Protein AF-0000000078800831 (afdb_homodimer)

Foldseek 3Di:
DDKDFLVCQVVCCVVDVCSVVVNVCVVPDPLVPDDAAKDDSDPPQKIKGWDWFAADAQQRFWWKAFDFWKKKKAFAFFKKKKAKDFQVVADDFDADPVVRMTTGHDGHPDIDIAGHRMIDIDDRRITMGIFHDRGTTTMMIIIHTD/DDKDFLVCQVVCCVVDVCSVQVNVCVVPDPLVPDDAAKDDSDPPQKIKGWDWFAADAQQRFWWKAFDFWKKKKAFAFFKKKKAKDFQVVFDDFDADPVVRMTTGHDGHPDIDIHGHRMIDIDDRRITMGIFHDRGTTTMMIIIHTD

Organism: NCBI:txid997891

Radius of gyration: 18.93 Å; Cα contacts (8 Å, |Δi|>4): 734; chains: 2; bounding box: 42×52×45 Å

pLDDT: mean 98.27, std 0.73, range [94.44, 98.94]

InterPro domains:
  IPR004375 NanQ anomerase/TabA/YiaL family [PF04074] (1-144)
  IPR004375 NanQ anomerase/TabA/YiaL family [PTHR34986] (1-145)
  IPR004375 NanQ anomerase/TabA/YiaL family [TIGR00022] (1-146)
  IPR037012 NanQ anomerase/TabA/YiaL superfamily [G3DSA:2.60.120.370] (1-146)

Secondary structure (DSSP, 8-state):
-EEEEGGGGGGGGGGSTTHHHHHHHHHHS-GGGPPSEEEEEETTTEEEEEEEPPPB-TTTS-EEE-SSEEEEEEESSS-EEEEEEEGGGS-----BTTTTBEEE-S--SEEEEE-TTEEEEE-TTEEEEEEEBSS--EEEEEEEE-/-EEEEGGGGGGGGGGSTTHHHHHHHHHHS-GGGPPSEEEEEETTTEEEEEEEPPPB-TTTS-EEE-SSEEEEEEESSS-EEEEEEEGGGS-----BTTTTBEEE-S--SEEEEE-TTEEEEE-TTEEEEEEEBSS--EEEEEEEE-

Structure (mmCIF, N/CA/C/O backbone):
data_AF-0000000078800831-model_v1
#
loop_
_entity.id
_entity.type
_entity.pdbx_description
1 polymer 'YhcH/YjgK/YiaL family protein'
#
loop_
_atom_site.group_PDB
_atom_site.id
_atom_site.type_symbol
_atom_site.label_atom_id
_atom_site.label_alt_id
_atom_site.label_comp_id
_atom_site.label_asym_id
_atom_site.label_entity_id
_atom_site.label_seq_id
_atom_site.pdbx_PDB_ins_code
_atom_site.Cartn_x
_atom_site.Cartn_y
_atom_site.Cartn_z
_atom_site.occupancy
_atom_site.B_iso_or_equiv
_atom_site.auth_seq_id
_atom_site.auth_comp_id
_atom_site.auth_asym_id
_atom_site.auth_atom_id
_atom_site.pdbx_PDB_model_num
ATOM 1 N N . MET A 1 1 ? -3.916 -2.539 0.491 1 98.62 1 MET A N 1
ATOM 2 C CA . MET A 1 1 ? -2.713 -3.018 -0.185 1 98.62 1 MET A CA 1
ATOM 3 C C . MET A 1 1 ? -1.457 -2.521 0.523 1 98.62 1 MET A C 1
ATOM 5 O O . MET A 1 1 ? -1.436 -1.407 1.05 1 98.62 1 MET A O 1
ATOM 9 N N . VAL A 1 2 ? -0.435 -3.357 0.556 1 98.88 2 VAL A N 1
ATOM 10 C CA . VAL A 1 2 ? 0.894 -2.998 1.039 1 98.88 2 VAL A CA 1
ATOM 11 C C . VAL A 1 2 ? 1.908 -3.127 -0.095 1 98.88 2 VAL A C 1
ATOM 13 O O . VAL A 1 2 ? 1.896 -4.109 -0.838 1 98.88 2 VAL A O 1
ATOM 16 N N . VAL A 1 3 ? 2.752 -2.158 -0.296 1 98.81 3 VAL A N 1
ATOM 17 C CA . VAL A 1 3 ? 3.881 -2.221 -1.219 1 98.81 3 VAL A CA 1
ATOM 18 C C . VAL A 1 3 ? 5.16 -1.803 -0.499 1 98.81 3 VAL A C 1
ATOM 20 O O . VAL A 1 3 ? 5.195 -0.766 0.169 1 98.81 3 VAL A O 1
ATOM 23 N N . ASP A 1 4 ? 6.156 -2.59 -0.647 1 98.81 4 ASP A N 1
ATOM 24 C CA . ASP A 1 4 ? 7.418 -2.314 0.035 1 98.81 4 ASP A CA 1
ATOM 25 C C . ASP A 1 4 ? 8.555 -3.148 -0.552 1 98.81 4 ASP A C 1
ATOM 27 O O . ASP A 1 4 ? 8.359 -3.879 -1.524 1 98.81 4 ASP A O 1
ATOM 31 N N . ARG A 1 5 ? 9.727 -2.943 -0.042 1 98.06 5 ARG A N 1
ATOM 32 C CA . ARG A 1 5 ? 10.867 -3.775 -0.407 1 98.06 5 ARG A CA 1
ATOM 33 C C . ARG A 1 5 ? 10.922 -5.035 0.451 1 98.06 5 ARG A C 1
ATOM 35 O O . ARG A 1 5 ? 10.531 -5.012 1.62 1 98.06 5 ARG A O 1
ATOM 42 N N . LEU A 1 6 ? 11.469 -6.059 -0.119 1 97.75 6 LEU A N 1
ATOM 43 C CA . LEU A 1 6 ? 11.516 -7.367 0.523 1 97.75 6 LEU A CA 1
ATOM 44 C C . LEU A 1 6 ? 12.266 -7.301 1.846 1 97.75 6 LEU A C 1
ATOM 46 O O . LEU A 1 6 ? 11.945 -8.023 2.789 1 97.75 6 LEU A O 1
ATOM 50 N N . GLU A 1 7 ? 13.258 -6.449 1.948 1 97.06 7 GLU A N 1
ATOM 51 C CA . GLU A 1 7 ? 14.047 -6.328 3.172 1 97.06 7 GLU A CA 1
ATOM 52 C C . GLU A 1 7 ? 13.172 -5.906 4.348 1 97.06 7 GLU A C 1
ATOM 54 O O . GLU A 1 7 ? 13.547 -6.098 5.508 1 97.06 7 GLU A O 1
ATOM 59 N N . ASN A 1 8 ? 11.992 -5.332 4.086 1 97.69 8 ASN A N 1
ATOM 60 C CA . ASN A 1 8 ? 11.086 -4.855 5.133 1 97.69 8 ASN A CA 1
ATOM 61 C C . ASN A 1 8 ? 9.938 -5.828 5.371 1 97.69 8 ASN A C 1
ATOM 63 O O . ASN A 1 8 ? 9.023 -5.535 6.148 1 97.69 8 ASN A O 1
ATOM 67 N N . LEU A 1 9 ? 9.953 -6.938 4.754 1 98.06 9 LEU A N 1
ATOM 68 C CA . LEU A 1 9 ? 8.828 -7.863 4.723 1 98.06 9 LEU A CA 1
ATOM 69 C C . LEU A 1 9 ? 8.406 -8.258 6.133 1 98.06 9 LEU A C 1
ATOM 71 O O . LEU A 1 9 ? 7.215 -8.305 6.441 1 98.06 9 LEU A O 1
ATOM 75 N N . GLU A 1 10 ? 9.336 -8.438 7.027 1 97.44 10 GLU A N 1
ATOM 76 C CA . GLU A 1 10 ? 9.062 -8.93 8.375 1 97.44 10 GLU A CA 1
ATOM 77 C C . GLU A 1 10 ? 8.328 -7.891 9.211 1 97.44 10 GLU A C 1
ATOM 79 O O . GLU A 1 10 ? 7.727 -8.219 10.234 1 97.44 10 GLU A O 1
ATOM 84 N N . LYS A 1 11 ? 8.422 -6.656 8.828 1 97.31 11 LYS A N 1
ATOM 85 C CA . LYS A 1 11 ? 7.727 -5.594 9.547 1 97.31 11 LYS A CA 1
ATOM 86 C C . LYS A 1 11 ? 6.215 -5.797 9.508 1 97.31 11 LYS A C 1
ATOM 88 O O . LYS A 1 11 ? 5.484 -5.238 10.328 1 97.31 11 LYS A O 1
ATOM 93 N N . TYR A 1 12 ? 5.77 -6.645 8.602 1 98.5 12 TYR A N 1
ATOM 94 C CA . TYR A 1 12 ? 4.336 -6.832 8.406 1 98.5 12 TYR A CA 1
ATOM 95 C C . TYR A 1 12 ? 3.883 -8.18 8.953 1 98.5 12 TYR A C 1
ATOM 97 O O . TYR A 1 12 ? 2.744 -8.602 8.727 1 98.5 12 TYR A O 1
ATOM 105 N N . ALA A 1 13 ? 4.734 -8.891 9.68 1 98.31 13 ALA A N 1
ATOM 106 C CA . ALA A 1 13 ? 4.496 -10.266 10.125 1 98.31 13 ALA A CA 1
ATOM 107 C C . ALA A 1 13 ? 3.262 -10.344 11.016 1 98.31 13 ALA A C 1
ATOM 109 O O . ALA A 1 13 ? 2.555 -11.359 11.023 1 98.31 13 ALA A O 1
ATOM 110 N N . SER A 1 14 ? 2.963 -9.281 11.703 1 98.06 14 SER A N 1
ATOM 111 C CA . SER A 1 14 ? 1.898 -9.297 12.703 1 98.06 14 SER A CA 1
ATOM 112 C C . SER A 1 14 ? 0.526 -9.188 12.047 1 98.06 14 SER A C 1
ATOM 114 O O . SER A 1 14 ? -0.5 -9.336 12.711 1 98.06 14 SER A O 1
ATOM 116 N N . LEU A 1 15 ? 0.394 -8.969 10.766 1 98.5 15 LEU A N 1
ATOM 117 C CA . LEU A 1 15 ? -0.877 -8.695 10.102 1 98.5 15 LEU A CA 1
ATOM 118 C C . LEU A 1 15 ? -1.667 -9.977 9.883 1 98.5 15 LEU A C 1
ATOM 120 O O . LEU A 1 15 ? -2.869 -9.938 9.609 1 98.5 15 LEU A O 1
ATOM 124 N N . ASN A 1 16 ? -1.021 -11.016 9.961 1 98.69 16 ASN A N 1
ATOM 125 C CA . ASN A 1 16 ? -1.632 -12.336 9.859 1 98.69 16 ASN A CA 1
ATOM 126 C C . ASN A 1 16 ? -0.812 -13.391 10.594 1 98.69 16 ASN A C 1
ATOM 128 O O . ASN A 1 16 ? 0.417 -13.398 10.516 1 98.69 16 ASN A O 1
ATOM 132 N N . PRO A 1 17 ? -1.436 -14.336 11.281 1 98.31 17 PRO A N 1
ATOM 133 C CA . PRO A 1 17 ? -0.701 -15.312 12.086 1 98.31 17 PRO A CA 1
ATOM 134 C C . PRO A 1 17 ? 0.214 -16.203 11.25 1 98.31 17 PRO A C 1
ATOM 136 O O . PRO A 1 17 ? 1.18 -16.766 11.773 1 98.31 17 PRO A O 1
ATOM 139 N N . LEU A 1 18 ? -0.064 -16.312 9.945 1 98.75 18 LEU A N 1
ATOM 140 C CA . LEU A 1 18 ? 0.706 -17.219 9.109 1 98.75 18 LEU A CA 1
ATOM 141 C C . LEU A 1 18 ? 1.834 -16.484 8.398 1 98.75 18 LEU A C 1
ATOM 143 O O . LEU A 1 18 ? 2.68 -17.109 7.75 1 98.75 18 LEU A O 1
ATOM 147 N N . PHE A 1 19 ? 1.89 -15.125 8.5 1 98.81 19 PHE A N 1
ATOM 148 C CA . PHE A 1 19 ? 2.865 -14.328 7.77 1 98.81 19 PHE A CA 1
ATOM 149 C C . PHE A 1 19 ? 4.285 -14.672 8.203 1 98.81 19 PHE A C 1
ATOM 151 O O . PHE A 1 19 ? 5.203 -14.703 7.383 1 98.81 19 PHE A O 1
ATOM 158 N N . ALA A 1 20 ? 4.438 -14.922 9.508 1 98.12 20 ALA A N 1
ATOM 159 C CA . ALA A 1 20 ? 5.781 -15.211 10 1 98.12 20 ALA A CA 1
ATOM 160 C C . ALA A 1 20 ? 6.383 -16.406 9.281 1 98.12 20 ALA A C 1
ATOM 162 O O . ALA A 1 20 ? 7.535 -16.375 8.852 1 98.12 20 ALA A O 1
ATOM 163 N N . LYS A 1 21 ? 5.633 -17.469 9.164 1 98.44 21 LYS A N 1
ATOM 164 C CA . LYS A 1 21 ? 6.094 -18.672 8.477 1 98.44 21 LYS A CA 1
ATOM 165 C C . LYS A 1 21 ? 6.336 -18.406 6.996 1 98.44 21 LYS A C 1
ATOM 167 O O . LYS A 1 21 ? 7.355 -18.828 6.441 1 98.44 21 LYS A O 1
ATOM 172 N N . ALA A 1 22 ? 5.402 -17.703 6.363 1 98.62 22 ALA A N 1
ATOM 173 C CA . ALA A 1 22 ? 5.566 -17.344 4.961 1 98.62 22 ALA A CA 1
ATOM 174 C C . ALA A 1 22 ? 6.852 -16.547 4.75 1 98.62 22 ALA A C 1
ATOM 176 O O . ALA A 1 22 ? 7.633 -16.844 3.842 1 98.62 22 ALA A O 1
ATOM 177 N N . MET A 1 23 ? 7.07 -15.609 5.578 1 98.25 23 MET A N 1
ATOM 178 C CA . MET A 1 23 ? 8.188 -14.672 5.422 1 98.25 23 MET A CA 1
ATOM 179 C C . MET A 1 23 ? 9.516 -15.359 5.715 1 98.25 23 MET A C 1
ATOM 181 O O . MET A 1 23 ? 10.523 -15.062 5.082 1 98.25 23 MET A O 1
ATOM 185 N N . GLU A 1 24 ? 9.516 -16.25 6.684 1 97.81 24 GLU A N 1
ATOM 186 C CA . GLU A 1 24 ? 10.703 -17.047 6.926 1 97.81 24 GLU A CA 1
ATOM 187 C C . GLU A 1 24 ? 11.094 -17.844 5.688 1 97.81 24 GLU A C 1
ATOM 189 O O . GLU A 1 24 ? 12.266 -17.875 5.305 1 97.81 24 GLU A O 1
ATOM 194 N N . TYR A 1 25 ? 10.133 -18.531 5.074 1 98.62 25 TYR A N 1
ATOM 195 C CA . TYR A 1 25 ? 10.391 -19.266 3.846 1 98.62 25 TYR A CA 1
ATOM 196 C C . TYR A 1 25 ? 10.969 -18.359 2.771 1 98.62 25 TYR A C 1
ATOM 198 O O . TYR A 1 25 ? 11.969 -18.703 2.129 1 98.62 25 TYR A O 1
ATOM 206 N N . LEU A 1 26 ? 10.352 -17.172 2.6 1 98.31 26 LEU A N 1
ATOM 207 C CA . LEU A 1 26 ? 10.742 -16.25 1.537 1 98.31 26 LEU A CA 1
ATOM 208 C C . LEU A 1 26 ? 12.148 -15.719 1.783 1 98.31 26 LEU A C 1
ATOM 210 O O . LEU A 1 26 ? 12.891 -15.453 0.835 1 98.31 26 LEU A O 1
ATOM 214 N N . LYS A 1 27 ? 12.492 -15.586 3.004 1 95.88 27 LYS A N 1
ATOM 215 C CA . LYS A 1 27 ? 13.781 -15.016 3.367 1 95.88 27 LYS A CA 1
ATOM 216 C C . LYS A 1 27 ? 14.891 -16.062 3.275 1 95.88 27 LYS A C 1
ATOM 218 O O . LYS A 1 27 ? 16.047 -15.719 2.992 1 95.88 27 LYS A O 1
ATOM 223 N N . THR A 1 28 ? 14.594 -17.297 3.48 1 96.75 28 THR A N 1
ATOM 224 C CA . THR A 1 28 ? 15.625 -18.312 3.623 1 96.75 28 THR A CA 1
ATOM 225 C C . THR A 1 28 ? 15.727 -19.156 2.359 1 96.75 28 THR A C 1
ATOM 227 O O . THR A 1 28 ? 16.609 -20 2.246 1 96.75 28 THR A O 1
ATOM 230 N N . THR A 1 29 ? 14.883 -19 1.445 1 97.88 29 THR A N 1
ATOM 231 C CA . THR A 1 29 ? 14.859 -19.781 0.214 1 97.88 29 THR A CA 1
ATOM 232 C C . THR A 1 29 ? 15.477 -19 -0.939 1 97.88 29 THR A C 1
ATOM 234 O O . THR A 1 29 ? 15.25 -17.797 -1.07 1 97.88 29 THR A O 1
ATOM 237 N N . ASP A 1 30 ? 16.281 -19.641 -1.777 1 97.94 30 ASP A N 1
ATOM 238 C CA . ASP A 1 30 ? 16.672 -19.062 -3.057 1 97.94 30 ASP A CA 1
ATOM 239 C C . ASP A 1 30 ? 15.516 -19.078 -4.051 1 97.94 30 ASP A C 1
ATOM 241 O O . ASP A 1 30 ? 15.336 -20.062 -4.773 1 97.94 30 ASP A O 1
ATOM 245 N N . LEU A 1 31 ? 14.812 -18.062 -4.148 1 98.12 31 LEU A N 1
ATOM 246 C CA . LEU A 1 31 ? 13.562 -18 -4.906 1 98.12 31 LEU A CA 1
ATOM 247 C C . LEU A 1 31 ? 13.828 -18.188 -6.398 1 98.12 31 LEU A C 1
ATOM 249 O O . LEU A 1 31 ? 13 -18.766 -7.109 1 98.12 31 LEU A O 1
ATOM 253 N N . ASN A 1 32 ? 14.898 -17.703 -6.859 1 97.12 32 ASN A N 1
ATOM 254 C CA . ASN A 1 32 ? 15.211 -17.75 -8.281 1 97.12 32 ASN A CA 1
ATOM 255 C C . ASN A 1 32 ? 15.578 -19.172 -8.727 1 97.12 32 ASN A C 1
ATOM 257 O O . ASN A 1 32 ? 15.562 -19.469 -9.922 1 97.12 32 ASN A O 1
ATOM 261 N N . ALA A 1 33 ? 15.883 -20.016 -7.801 1 97.38 33 ALA A N 1
ATOM 262 C CA . ALA A 1 33 ? 16.328 -21.375 -8.125 1 97.38 33 ALA A CA 1
ATOM 263 C C . ALA A 1 33 ? 15.164 -22.359 -8.07 1 97.38 33 ALA A C 1
ATOM 265 O O . ALA A 1 33 ? 15.328 -23.531 -8.398 1 97.38 33 ALA A O 1
ATOM 266 N N . GLN A 1 34 ? 14.031 -21.906 -7.711 1 97.69 34 GLN A N 1
ATOM 267 C CA . GLN A 1 34 ? 12.891 -22.797 -7.535 1 97.69 34 GLN A CA 1
ATOM 268 C C . GLN A 1 34 ? 12.227 -23.109 -8.875 1 97.69 34 GLN A C 1
ATOM 270 O O . GLN A 1 34 ? 12.164 -22.25 -9.758 1 97.69 34 GLN A O 1
ATOM 275 N N . GLU A 1 35 ? 11.688 -24.297 -8.984 1 97.88 35 GLU A N 1
ATOM 276 C CA . GLU A 1 35 ? 10.898 -24.688 -10.148 1 97.88 35 GLU A CA 1
ATOM 277 C C . GLU A 1 35 ? 9.484 -24.109 -10.07 1 97.88 35 GLU A C 1
ATOM 279 O O . GLU A 1 35 ? 8.984 -23.828 -8.977 1 97.88 35 GLU A O 1
ATOM 284 N N . LEU A 1 36 ? 8.945 -23.969 -11.266 1 98.44 36 LEU A N 1
ATOM 285 C CA . LEU A 1 36 ? 7.543 -23.562 -11.289 1 98.44 36 LEU A CA 1
ATOM 286 C C . LEU A 1 36 ? 6.656 -24.578 -10.586 1 98.44 36 LEU A C 1
ATOM 288 O O . LEU A 1 36 ? 6.945 -25.781 -10.602 1 98.44 36 LEU A O 1
ATOM 292 N N . GLY A 1 37 ? 5.559 -24.047 -9.945 1 98.44 37 GLY A N 1
ATOM 293 C CA . GLY A 1 37 ? 4.629 -24.922 -9.25 1 98.44 37 GLY A CA 1
ATOM 294 C C . GLY A 1 37 ? 4.375 -24.5 -7.812 1 98.44 37 GLY A C 1
ATOM 295 O O . GLY A 1 37 ? 4.758 -23.406 -7.402 1 98.44 37 GLY A O 1
ATOM 296 N N . LYS A 1 38 ? 3.648 -25.375 -7.113 1 98.25 38 LYS A N 1
ATOM 297 C CA . LYS A 1 38 ? 3.18 -25.031 -5.777 1 98.25 38 LYS A CA 1
ATOM 298 C C . LYS A 1 38 ? 3.996 -25.75 -4.703 1 98.25 38 LYS A C 1
ATOM 300 O O . LYS A 1 38 ? 4.387 -26.891 -4.883 1 98.25 38 LYS A O 1
ATOM 305 N N . VAL A 1 39 ? 4.234 -25.047 -3.689 1 98.12 39 VAL A N 1
ATOM 306 C CA . VAL A 1 39 ? 4.805 -25.578 -2.455 1 98.12 39 VAL A CA 1
ATOM 307 C C . VAL A 1 39 ? 3.842 -25.328 -1.295 1 98.12 39 VAL A C 1
ATOM 309 O O . VAL A 1 39 ? 3.52 -24.188 -0.979 1 98.12 39 VAL A O 1
ATOM 312 N N . LYS A 1 40 ? 3.398 -26.406 -0.662 1 98.56 40 LYS A N 1
ATOM 313 C CA . LYS A 1 40 ? 2.551 -26.266 0.519 1 98.56 40 LYS A CA 1
ATOM 314 C C . LYS A 1 40 ? 3.391 -26.109 1.784 1 98.56 40 LYS A C 1
ATOM 316 O O . LYS A 1 40 ? 4.047 -27.062 2.217 1 98.56 40 LYS A O 1
ATOM 321 N N . LEU A 1 41 ? 3.354 -25 2.418 1 98.44 41 LEU A N 1
ATOM 322 C CA . LEU A 1 41 ? 4.117 -24.766 3.637 1 98.44 41 LEU A CA 1
ATOM 323 C C . LEU A 1 41 ? 3.352 -25.25 4.863 1 98.44 41 LEU A C 1
ATOM 325 O O . LEU A 1 41 ? 3.959 -25.672 5.852 1 98.44 41 LEU A O 1
ATOM 329 N N . GLN A 1 42 ? 2.047 -25.062 4.801 1 98.44 42 GLN A N 1
ATOM 330 C CA . GLN A 1 42 ? 1.165 -25.516 5.879 1 98.44 42 GLN A CA 1
ATOM 331 C C . GLN A 1 42 ? -0.197 -25.938 5.336 1 98.44 42 GLN A C 1
ATOM 333 O O . GLN A 1 42 ? -1.154 -25.156 5.375 1 98.44 42 GLN A O 1
ATOM 338 N N . GLY A 1 43 ? -0.274 -27.188 4.93 1 97.81 43 GLY A N 1
ATOM 339 C CA . GLY A 1 43 ? -1.508 -27.641 4.312 1 97.81 43 GLY A CA 1
ATOM 340 C C . GLY A 1 43 ? -1.979 -26.75 3.178 1 97.81 43 GLY A C 1
ATOM 341 O O . GLY A 1 43 ? -1.189 -26.375 2.312 1 97.81 43 GLY A O 1
ATOM 342 N N . ASP A 1 44 ? -3.299 -26.5 3.225 1 98.06 44 ASP A N 1
ATOM 343 C CA . ASP A 1 44 ? -3.877 -25.656 2.186 1 98.06 44 ASP A CA 1
ATOM 344 C C . ASP A 1 44 ? -4.035 -24.219 2.674 1 98.06 44 ASP A C 1
ATOM 346 O O . ASP A 1 44 ? -4.582 -23.375 1.961 1 98.06 44 ASP A O 1
ATOM 350 N N . GLU A 1 45 ? -3.479 -23.969 3.85 1 98.69 45 GLU A N 1
ATOM 351 C CA . GLU A 1 45 ? -3.672 -22.656 4.461 1 98.69 45 GLU A CA 1
ATOM 352 C C . GLU A 1 45 ? -2.572 -21.688 4.039 1 98.69 45 GLU A C 1
ATOM 354 O O . GLU A 1 45 ? -2.74 -20.469 4.137 1 98.69 45 GLU A O 1
ATOM 359 N N . LEU A 1 46 ? -1.423 -22.234 3.75 1 98.88 46 LEU A N 1
ATOM 360 C CA . LEU A 1 46 ? -0.253 -21.438 3.365 1 98.88 46 LEU A CA 1
ATOM 361 C C . LEU A 1 46 ? 0.487 -22.109 2.207 1 98.88 46 LEU A C 1
ATOM 363 O O . LEU A 1 46 ? 1.194 -23.094 2.402 1 98.88 46 LEU A O 1
ATOM 367 N N . VAL A 1 47 ? 0.325 -21.5 1.045 1 98.81 47 VAL A N 1
ATOM 368 C CA . VAL A 1 47 ? 0.84 -22.109 -0.178 1 98.81 47 VAL A CA 1
ATOM 369 C C . VAL A 1 47 ? 1.658 -21.078 -0.959 1 98.81 47 VAL A C 1
ATOM 371 O O . VAL A 1 47 ? 1.251 -19.922 -1.091 1 98.81 47 VAL A O 1
ATOM 374 N N . VAL A 1 48 ? 2.793 -21.469 -1.448 1 98.88 48 VAL A N 1
ATOM 375 C CA . VAL A 1 48 ? 3.646 -20.656 -2.307 1 98.88 48 VAL A CA 1
ATOM 376 C C . VAL A 1 48 ? 3.57 -21.172 -3.744 1 98.88 48 VAL A C 1
ATOM 378 O O . VAL A 1 48 ? 3.775 -22.359 -4 1 98.88 48 VAL A O 1
ATOM 381 N N . ASN A 1 49 ? 3.287 -20.297 -4.621 1 98.81 49 ASN A N 1
ATOM 382 C CA . ASN A 1 49 ? 3.209 -20.641 -6.039 1 98.81 49 ASN A CA 1
ATOM 383 C C . ASN A 1 49 ? 4.277 -19.906 -6.848 1 98.81 49 ASN A C 1
ATOM 385 O O . ASN A 1 49 ? 4.289 -18.672 -6.898 1 98.81 49 ASN A O 1
ATOM 389 N N . PHE A 1 50 ? 5.176 -20.641 -7.391 1 98.81 50 PHE A N 1
ATOM 390 C CA . PHE A 1 50 ? 6.102 -20.094 -8.375 1 98.81 50 PHE A CA 1
ATOM 391 C C . PHE A 1 50 ? 5.496 -20.141 -9.773 1 98.81 50 PHE A C 1
ATOM 393 O O . PHE A 1 50 ? 5.102 -21.219 -10.25 1 98.81 50 PHE A O 1
ATOM 400 N N . SER A 1 51 ? 5.449 -19 -10.398 1 98.56 51 SER A N 1
ATOM 401 C CA . SER A 1 51 ? 4.711 -18.922 -11.656 1 98.56 51 SER A CA 1
ATOM 402 C C . SER A 1 51 ? 5.461 -18.078 -12.688 1 98.56 51 SER A C 1
ATOM 404 O O . SER A 1 51 ? 6.23 -17.188 -12.32 1 98.56 51 SER A O 1
ATOM 406 N N . GLN A 1 52 ? 5.316 -18.422 -13.969 1 98.5 52 GLN A N 1
ATOM 407 C CA . GLN A 1 52 ? 5.719 -17.594 -15.102 1 98.5 52 GLN A CA 1
ATOM 408 C C . GLN A 1 52 ? 4.508 -16.984 -15.797 1 98.5 52 GLN A C 1
ATOM 410 O O . GLN A 1 52 ? 3.705 -17.703 -16.391 1 98.5 52 GLN A O 1
ATOM 415 N N . THR A 1 53 ? 4.414 -15.719 -15.68 1 98.06 53 THR A N 1
ATOM 416 C CA . THR A 1 53 ? 3.277 -15.078 -16.328 1 98.06 53 THR A CA 1
ATOM 417 C C . THR A 1 53 ? 3.576 -14.797 -17.797 1 98.06 53 THR A C 1
ATOM 419 O O . THR A 1 53 ? 4.738 -14.633 -18.172 1 98.06 53 THR A O 1
ATOM 422 N N . LYS A 1 54 ? 2.604 -14.727 -18.625 1 97.88 54 LYS A N 1
ATOM 423 C CA . LYS A 1 54 ? 2.703 -14.266 -20 1 97.88 54 LYS A CA 1
ATOM 424 C C . LYS A 1 54 ? 2.58 -12.742 -20.078 1 97.88 54 LYS A C 1
ATOM 426 O O . LYS A 1 54 ? 2.113 -12.102 -19.125 1 97.88 54 LYS A O 1
ATOM 431 N N . PRO A 1 55 ? 3.111 -12.203 -21.234 1 98.38 55 PRO A N 1
ATOM 432 C CA . PRO A 1 55 ? 2.861 -10.766 -21.422 1 98.38 55 PRO A CA 1
ATOM 433 C C . PRO A 1 55 ? 1.387 -10.406 -21.25 1 98.38 55 PRO A C 1
ATOM 435 O O . PRO A 1 55 ? 0.51 -11.156 -21.688 1 98.38 55 PRO A O 1
ATOM 438 N N . LYS A 1 56 ? 1.124 -9.375 -20.562 1 98.12 56 LYS A N 1
ATOM 439 C CA . LYS A 1 56 ? -0.236 -8.898 -20.312 1 98.12 56 LYS A CA 1
ATOM 440 C C . LYS A 1 56 ? -0.297 -7.375 -20.328 1 98.12 56 LYS A C 1
ATOM 442 O O . LYS A 1 56 ? 0.576 -6.711 -19.75 1 98.12 56 LYS A O 1
ATOM 447 N N . THR A 1 57 ? -1.277 -6.816 -21 1 98.38 57 THR A N 1
ATOM 448 C CA . THR A 1 57 ? -1.561 -5.387 -20.906 1 98.38 57 THR A CA 1
ATOM 449 C C . THR A 1 57 ? -2.494 -5.094 -19.734 1 98.38 57 THR A C 1
ATOM 451 O O . THR A 1 57 ? -3.016 -6.02 -19.109 1 98.38 57 THR A O 1
ATOM 454 N N . LYS A 1 58 ? -2.68 -3.811 -19.469 1 98.25 58 LYS A N 1
ATOM 455 C CA . LYS A 1 58 ? -3.621 -3.412 -18.422 1 98.25 58 LYS A CA 1
ATOM 456 C C . LYS A 1 58 ? -5.035 -3.885 -18.75 1 98.25 58 LYS A C 1
ATOM 458 O O . LYS A 1 58 ? -5.773 -4.309 -17.859 1 98.25 58 LYS A O 1
ATOM 463 N N . GLU A 1 59 ? -5.418 -3.834 -20 1 97.62 59 GLU A N 1
ATOM 464 C CA . GLU A 1 59 ? -6.754 -4.227 -20.453 1 97.62 59 GLU A CA 1
ATOM 465 C C . GLU A 1 59 ? -6.965 -5.73 -20.297 1 97.62 59 GLU A C 1
ATOM 467 O O . GLU A 1 59 ? -8.086 -6.184 -20.031 1 97.62 59 GLU A O 1
ATOM 472 N N . GLU A 1 60 ? -5.926 -6.422 -20.406 1 97.56 60 GLU A N 1
ATOM 473 C CA . GLU A 1 60 ? -6.004 -7.875 -20.328 1 97.56 60 GLU A CA 1
ATOM 474 C C . GLU A 1 60 ? -5.973 -8.352 -18.875 1 97.56 60 GLU A C 1
ATOM 476 O O . GLU A 1 60 ? -6.422 -9.461 -18.562 1 97.56 60 GLU A O 1
ATOM 481 N N . ALA A 1 61 ? -5.359 -7.574 -17.969 1 97.62 61 ALA A N 1
ATOM 482 C CA . ALA A 1 61 ? -5.266 -7.93 -16.547 1 97.62 61 ALA A CA 1
ATOM 483 C C . ALA A 1 61 ? -6.566 -7.617 -15.82 1 97.62 61 ALA A C 1
ATOM 485 O O . ALA A 1 61 ? -6.828 -6.461 -15.469 1 97.62 61 ALA A O 1
ATOM 486 N N . LYS A 1 62 ? -7.312 -8.586 -15.531 1 96.56 62 LYS A N 1
ATOM 487 C CA . LYS A 1 62 ? -8.609 -8.391 -14.883 1 96.56 62 LYS A CA 1
ATOM 488 C C . LYS A 1 62 ? -8.438 -8.18 -13.383 1 96.56 62 LYS A C 1
ATOM 490 O O . LYS A 1 62 ? -7.625 -8.852 -12.742 1 96.56 62 LYS A O 1
ATOM 495 N N . LEU A 1 63 ? -9.25 -7.281 -12.859 1 98.69 63 LEU A N 1
ATOM 496 C CA . LEU A 1 63 ? -9.359 -7.164 -11.406 1 98.69 63 LEU A CA 1
ATOM 497 C C . LEU A 1 63 ? -9.953 -8.43 -10.805 1 98.69 63 LEU A C 1
ATOM 499 O O . LEU A 1 63 ? -10.938 -8.961 -11.32 1 98.69 63 LEU A O 1
ATOM 503 N N . GLU A 1 64 ? -9.336 -8.797 -9.758 1 98.88 64 GLU A N 1
ATOM 504 C CA . GLU A 1 64 ? -9.828 -9.969 -9.039 1 98.88 64 GLU A CA 1
ATOM 505 C C . GLU A 1 64 ? -9.766 -9.75 -7.527 1 98.88 64 GLU A C 1
ATOM 507 O O . GLU A 1 64 ? -8.969 -8.945 -7.043 1 98.88 64 GLU A O 1
ATOM 512 N N . THR A 1 65 ? -10.586 -10.43 -6.809 1 98.81 65 THR A N 1
ATOM 513 C CA . THR A 1 65 ? -10.531 -10.484 -5.352 1 98.81 65 THR A CA 1
ATOM 514 C C . THR A 1 65 ? -10.625 -11.922 -4.859 1 98.81 65 THR A C 1
ATOM 516 O O . THR A 1 65 ? -11.086 -12.805 -5.582 1 98.81 65 THR A O 1
ATOM 519 N N . HIS A 1 66 ? -10.078 -12.117 -3.766 1 98.81 66 HIS A N 1
ATOM 520 C CA . HIS A 1 66 ? -10.211 -13.359 -3.02 1 98.81 66 HIS A CA 1
ATOM 521 C C . HIS A 1 66 ? -10.875 -13.125 -1.668 1 98.81 66 HIS A C 1
ATOM 523 O O . HIS A 1 66 ? -10.664 -12.086 -1.039 1 98.81 66 HIS A O 1
ATOM 529 N N . ASN A 1 67 ? -11.656 -14.102 -1.189 1 98.56 67 ASN A N 1
ATOM 530 C CA . ASN A 1 67 ? -12.328 -13.977 0.099 1 98.56 67 ASN A CA 1
ATOM 531 C C . ASN A 1 67 ? -11.57 -14.711 1.201 1 98.56 67 ASN A C 1
ATOM 533 O O . ASN A 1 67 ? -11.617 -14.312 2.365 1 98.56 67 ASN A O 1
ATOM 537 N N . GLN A 1 68 ? -10.859 -15.727 0.808 1 98.69 68 GLN A N 1
ATOM 538 C CA . GLN A 1 68 ? -10.32 -16.625 1.818 1 98.69 68 GLN A CA 1
ATOM 539 C C . GLN A 1 68 ? -8.805 -16.453 1.962 1 98.69 68 GLN A C 1
ATOM 541 O O . GLN A 1 68 ? -8.227 -16.859 2.971 1 98.69 68 GLN A O 1
ATOM 546 N N . PHE A 1 69 ? -8.234 -15.812 0.969 1 98.88 69 PHE A N 1
ATOM 547 C CA . PHE A 1 69 ? -6.777 -15.797 0.982 1 98.88 69 PHE A CA 1
ATOM 548 C C . PHE A 1 69 ? -6.246 -14.383 0.76 1 98.88 69 PHE A C 1
ATOM 550 O O . PHE A 1 69 ? -6.855 -13.594 0.031 1 98.88 69 PHE A O 1
ATOM 557 N N . ILE A 1 70 ? -5.168 -14.102 1.386 1 98.88 70 ILE A N 1
ATOM 558 C CA . ILE A 1 70 ? -4.289 -12.977 1.087 1 98.88 70 ILE A CA 1
ATOM 559 C C . ILE A 1 70 ? -3.277 -13.375 0.015 1 98.88 70 ILE A C 1
ATOM 561 O O . ILE A 1 70 ? -2.793 -14.508 0.007 1 98.88 70 ILE A O 1
ATOM 565 N N . ASP A 1 71 ? -2.996 -12.484 -0.889 1 98.94 71 ASP A N 1
ATOM 566 C CA . ASP A 1 71 ? -1.938 -12.695 -1.872 1 98.94 71 ASP A CA 1
ATOM 567 C C . ASP A 1 71 ? -0.709 -11.852 -1.548 1 98.94 71 ASP A C 1
ATOM 569 O O . ASP A 1 71 ? -0.8 -10.625 -1.462 1 98.94 71 ASP A O 1
ATOM 573 N N . ILE A 1 72 ? 0.384 -12.461 -1.347 1 98.94 72 ILE A N 1
ATOM 574 C CA . ILE A 1 72 ? 1.666 -11.766 -1.406 1 98.94 72 ILE A CA 1
ATOM 575 C C . ILE A 1 72 ? 2.322 -12.016 -2.762 1 98.94 72 ILE A C 1
ATOM 577 O O . ILE A 1 72 ? 2.574 -13.164 -3.141 1 98.94 72 ILE A O 1
ATOM 581 N N . GLN A 1 73 ? 2.568 -10.984 -3.512 1 98.94 73 GLN A N 1
ATOM 582 C CA . GLN A 1 73 ? 3.094 -11.078 -4.871 1 98.94 73 GLN A CA 1
ATOM 583 C C . GLN A 1 73 ? 4.516 -10.531 -4.949 1 98.94 73 GLN A C 1
ATOM 585 O O . GLN A 1 73 ? 4.777 -9.406 -4.52 1 98.94 73 GLN A O 1
ATOM 590 N N . ILE A 1 74 ? 5.41 -11.297 -5.504 1 98.88 74 ILE A N 1
ATOM 591 C CA . ILE A 1 74 ? 6.824 -10.945 -5.59 1 98.88 74 ILE A CA 1
ATOM 592 C C . ILE A 1 74 ? 7.348 -11.25 -6.992 1 98.88 74 ILE A C 1
ATOM 594 O O . ILE A 1 74 ? 7.625 -12.406 -7.32 1 98.88 74 ILE A O 1
ATOM 598 N N . PRO A 1 75 ? 7.523 -10.242 -7.797 1 98.88 75 PRO A N 1
ATOM 599 C CA . PRO A 1 75 ? 8.18 -10.5 -9.078 1 98.88 75 PRO A CA 1
ATOM 600 C C . PRO A 1 75 ? 9.664 -10.828 -8.922 1 98.88 75 PRO A C 1
ATOM 602 O O . PRO A 1 75 ? 10.344 -10.242 -8.07 1 98.88 75 PRO A O 1
ATOM 605 N N . LEU A 1 76 ? 10.148 -11.734 -9.773 1 98.69 76 LEU A N 1
ATOM 606 C CA . LEU A 1 76 ? 11.531 -12.18 -9.648 1 98.69 76 LEU A CA 1
ATOM 607 C C . LEU A 1 76 ? 12.352 -11.758 -10.859 1 98.69 76 LEU A C 1
ATOM 609 O O . LEU A 1 76 ? 13.523 -11.398 -10.727 1 98.69 76 LEU A O 1
ATOM 613 N N . SER A 1 77 ? 11.781 -11.758 -12.023 1 98.44 77 SER A N 1
ATOM 614 C CA . SER A 1 77 ? 12.609 -11.672 -13.219 1 98.44 77 SER A CA 1
ATOM 615 C C . SER A 1 77 ? 12.469 -10.305 -13.883 1 98.44 77 SER A C 1
ATOM 617 O O . SER A 1 77 ? 13.234 -9.969 -14.797 1 98.44 77 SER A O 1
ATOM 619 N N . GLY A 1 78 ? 11.555 -9.516 -13.602 1 98.19 78 GLY A N 1
ATOM 620 C CA . GLY A 1 78 ? 11.312 -8.203 -14.18 1 98.19 78 GLY A CA 1
ATOM 621 C C . GLY A 1 78 ? 10.258 -7.406 -13.438 1 98.19 78 GLY A C 1
ATOM 622 O O . GLY A 1 78 ? 9.703 -7.875 -12.445 1 98.19 78 GLY A O 1
ATOM 623 N N . VAL A 1 79 ? 10.031 -6.207 -13.953 1 98.56 79 VAL A N 1
ATOM 624 C CA . VAL A 1 79 ? 9.039 -5.328 -13.344 1 98.56 79 VAL A CA 1
ATOM 625 C C . VAL A 1 79 ? 7.637 -5.816 -13.695 1 98.56 79 VAL A C 1
ATOM 627 O O . VAL A 1 79 ? 7.344 -6.102 -14.859 1 98.56 79 VAL A O 1
ATOM 630 N N . GLU A 1 80 ? 6.852 -5.965 -12.734 1 98.88 80 GLU A N 1
ATOM 631 C CA . GLU A 1 80 ? 5.43 -6.254 -12.898 1 98.88 80 GLU A CA 1
ATOM 632 C C . GLU A 1 80 ? 4.57 -5.078 -12.438 1 98.88 80 GLU A C 1
ATOM 634 O O . GLU A 1 80 ? 4.688 -4.621 -11.297 1 98.88 80 GLU A O 1
ATOM 639 N N . VAL A 1 81 ? 3.73 -4.629 -13.305 1 98.88 81 VAL A N 1
ATOM 640 C CA . VAL A 1 81 ? 2.758 -3.615 -12.914 1 98.88 81 VAL A CA 1
ATOM 641 C C . VAL A 1 81 ? 1.484 -4.289 -12.406 1 98.88 81 VAL A C 1
ATOM 643 O O . VAL A 1 81 ? 1.01 -5.258 -13 1 98.88 81 VAL A O 1
ATOM 646 N N . MET A 1 82 ? 0.961 -3.801 -11.25 1 98.88 82 MET A N 1
ATOM 647 C CA . MET A 1 82 ? -0.225 -4.391 -10.641 1 98.88 82 MET A CA 1
ATOM 648 C C . MET A 1 82 ? -1.288 -3.332 -10.375 1 98.88 82 MET A C 1
ATOM 650 O O . MET A 1 82 ? -0.983 -2.258 -9.852 1 98.88 82 MET A O 1
ATOM 654 N N . GLY A 1 83 ? -2.479 -3.658 -10.758 1 98.88 83 GLY A N 1
ATOM 655 C CA . GLY A 1 83 ? -3.598 -2.756 -10.523 1 98.88 83 GLY A CA 1
ATOM 656 C C . GLY A 1 83 ? -4.199 -2.895 -9.141 1 98.88 83 GLY A C 1
ATOM 657 O O . GLY A 1 83 ? -4.164 -3.975 -8.547 1 98.88 83 GLY A O 1
ATOM 658 N N . TYR A 1 84 ? -4.77 -1.813 -8.672 1 98.88 84 TYR A N 1
ATOM 659 C CA . TYR A 1 84 ? -5.457 -1.792 -7.383 1 98.88 84 TYR A CA 1
ATOM 660 C C . TYR A 1 84 ? -6.719 -0.94 -7.449 1 98.88 84 TYR A C 1
ATOM 662 O O . TYR A 1 84 ? -6.699 0.168 -7.988 1 98.88 84 TYR A O 1
ATOM 670 N N . THR A 1 85 ? -7.727 -1.474 -7 1 98.75 85 THR A N 1
ATOM 671 C CA . THR A 1 85 ? -8.977 -0.789 -6.695 1 98.75 85 THR A CA 1
ATOM 672 C C . THR A 1 85 ? -9.578 -1.315 -5.395 1 98.75 85 THR A C 1
ATOM 674 O O . THR A 1 85 ? -9.625 -2.527 -5.172 1 98.75 85 THR A O 1
ATOM 677 N N . ALA A 1 86 ? -9.953 -0.409 -4.52 1 98.5 86 ALA A N 1
ATOM 678 C CA . ALA A 1 86 ? -10.672 -0.886 -3.344 1 98.5 86 ALA A CA 1
ATOM 679 C C . ALA A 1 86 ? -11.922 -1.672 -3.746 1 98.5 86 ALA A C 1
ATOM 681 O O . ALA A 1 86 ? -12.742 -1.189 -4.531 1 98.5 86 ALA A O 1
ATOM 682 N N . ARG A 1 87 ? -12.062 -2.832 -3.211 1 98 87 ARG A N 1
ATOM 683 C CA . ARG A 1 87 ? -13.148 -3.734 -3.582 1 98 87 ARG A CA 1
ATOM 684 C C . ARG A 1 87 ? -14.5 -3.055 -3.42 1 98 87 ARG A C 1
ATOM 686 O O . ARG A 1 87 ? -15.406 -3.262 -4.23 1 98 87 ARG A O 1
ATOM 693 N N . GLU A 1 88 ? -14.641 -2.248 -2.408 1 96.88 88 GLU A N 1
ATOM 694 C CA . GLU A 1 88 ? -15.914 -1.614 -2.07 1 96.88 88 GLU A CA 1
ATOM 695 C C . GLU A 1 88 ? -16.344 -0.619 -3.146 1 96.88 88 GLU A C 1
ATOM 697 O O . GLU A 1 88 ? -17.5 -0.193 -3.186 1 96.88 88 GLU A O 1
ATOM 702 N N . ASP A 1 89 ? -15.438 -0.23 -3.961 1 96.88 89 ASP A N 1
ATOM 703 C CA . ASP A 1 89 ? -15.734 0.718 -5.027 1 96.88 89 ASP A CA 1
ATOM 704 C C . ASP A 1 89 ? -16.219 -0.005 -6.285 1 96.88 89 ASP A C 1
ATOM 706 O O . ASP A 1 89 ? -16.562 0.633 -7.281 1 96.88 89 ASP A O 1
ATOM 710 N N . LEU A 1 90 ? -16.234 -1.315 -6.25 1 97.81 90 LEU A N 1
ATOM 711 C CA . LEU A 1 90 ? -16.594 -2.119 -7.41 1 97.81 90 LEU A CA 1
ATOM 712 C C . LEU A 1 90 ? -18 -2.705 -7.246 1 97.81 90 LEU A C 1
ATOM 714 O O . LEU A 1 90 ? -18.469 -2.895 -6.121 1 97.81 90 LEU A O 1
ATOM 718 N N . PRO A 1 91 ? -18.609 -2.961 -8.336 1 96.75 91 PRO A N 1
ATOM 719 C CA . PRO A 1 91 ? -19.922 -3.627 -8.234 1 96.75 91 PRO A CA 1
ATOM 720 C C . PRO A 1 91 ? -19.812 -5.055 -7.707 1 96.75 91 PRO A C 1
ATOM 722 O O . PRO A 1 91 ? -18.703 -5.621 -7.664 1 96.75 91 PRO A O 1
ATOM 725 N N . GLU A 1 92 ? -20.922 -5.562 -7.273 1 95.94 92 GLU A N 1
ATOM 726 C CA . GLU A 1 92 ? -20.938 -6.965 -6.871 1 95.94 92 GLU A CA 1
ATOM 727 C C . GLU A 1 92 ? -20.531 -7.875 -8.023 1 95.94 92 GLU A C 1
ATOM 729 O O . GLU A 1 92 ? -20.797 -7.566 -9.188 1 95.94 92 GLU A O 1
ATOM 734 N N . ALA A 1 93 ? -19.906 -8.875 -7.711 1 97.19 93 ALA A N 1
ATOM 735 C CA . ALA A 1 93 ? -19.469 -9.852 -8.695 1 97.19 93 ALA A CA 1
ATOM 736 C C . ALA A 1 93 ? -19.734 -11.273 -8.219 1 97.19 93 ALA A C 1
ATOM 738 O O . ALA A 1 93 ? -19.844 -11.523 -7.016 1 97.19 93 ALA A O 1
ATOM 739 N N . ASP A 1 94 ? -19.828 -12.156 -9.227 1 98.06 94 ASP A N 1
ATOM 740 C CA . ASP A 1 94 ? -19.938 -13.57 -8.883 1 98.06 94 ASP A CA 1
ATOM 741 C C . ASP A 1 94 ? -18.672 -14.07 -8.203 1 98.06 94 ASP A C 1
ATOM 743 O O . ASP A 1 94 ? -17.562 -13.641 -8.539 1 98.06 94 ASP A O 1
ATOM 747 N N . TYR A 1 95 ? -18.922 -14.914 -7.266 1 98.5 95 TYR A N 1
ATOM 748 C CA . TYR A 1 95 ? -17.828 -15.523 -6.504 1 98.5 95 TYR A CA 1
ATOM 749 C C . TYR A 1 95 ? -17.719 -17.016 -6.801 1 98.5 95 TYR A C 1
ATOM 751 O O . TYR A 1 95 ? -18.688 -17.75 -6.664 1 98.5 95 TYR A O 1
ATOM 759 N N . ASP A 1 96 ? -16.578 -17.406 -7.301 1 98.5 96 ASP A N 1
ATOM 760 C CA . ASP A 1 96 ? -16.266 -18.828 -7.453 1 98.5 96 ASP A CA 1
ATOM 761 C C . ASP A 1 96 ? -15.656 -19.391 -6.176 1 98.5 96 ASP A C 1
ATOM 763 O O . ASP A 1 96 ? -14.453 -19.25 -5.938 1 98.5 96 ASP A O 1
ATOM 767 N N . ALA A 1 97 ? -16.328 -20.094 -5.395 1 97.56 97 ALA A N 1
ATOM 768 C CA . ALA A 1 97 ? -15.906 -20.578 -4.086 1 97.56 97 ALA A CA 1
ATOM 769 C C . ALA A 1 97 ? -14.812 -21.641 -4.223 1 97.56 97 ALA A C 1
ATOM 771 O O . ALA A 1 97 ? -13.938 -21.75 -3.363 1 97.56 97 ALA A O 1
ATOM 772 N N . ASP A 1 98 ? -14.875 -22.391 -5.293 1 97.31 98 ASP A N 1
ATOM 773 C CA . ASP A 1 98 ? -13.891 -23.438 -5.504 1 97.31 98 ASP A CA 1
ATOM 774 C C . ASP A 1 98 ? -12.508 -22.844 -5.77 1 97.31 98 ASP A C 1
ATOM 776 O O . ASP A 1 98 ? -11.492 -23.406 -5.352 1 97.31 98 ASP A O 1
ATOM 780 N N . LYS A 1 99 ? -12.477 -21.75 -6.391 1 97.56 99 LYS A N 1
ATOM 781 C CA . LYS A 1 99 ? -11.211 -21.125 -6.754 1 97.56 99 LYS A CA 1
ATOM 782 C C . LYS A 1 99 ? -10.914 -19.922 -5.863 1 97.56 99 LYS A C 1
ATOM 784 O O . LYS A 1 99 ? -9.852 -19.297 -5.969 1 97.56 99 LYS A O 1
ATOM 789 N N . ASP A 1 100 ? -11.883 -19.531 -5.043 1 98.56 100 ASP A N 1
ATOM 790 C CA . ASP A 1 100 ? -11.797 -18.359 -4.176 1 98.56 100 ASP A CA 1
ATOM 791 C C . ASP A 1 100 ? -11.469 -17.109 -4.977 1 98.56 100 ASP A C 1
ATOM 793 O O . ASP A 1 100 ? -10.5 -16.406 -4.688 1 98.56 100 ASP A O 1
ATOM 797 N N . ILE A 1 101 ? -12.383 -16.812 -5.902 1 98.81 101 ILE A N 1
ATOM 798 C CA . ILE A 1 101 ? -12.023 -15.68 -6.742 1 98.81 101 ILE A CA 1
ATOM 799 C C . ILE A 1 101 ? -13.281 -15.031 -7.301 1 98.81 101 ILE A C 1
ATOM 801 O O . ILE A 1 101 ? -14.273 -15.711 -7.574 1 98.81 101 ILE A O 1
ATOM 805 N N . SER A 1 102 ? -13.344 -13.766 -7.379 1 98.75 102 SER A N 1
ATOM 806 C CA . SER A 1 102 ? -14.25 -12.945 -8.18 1 98.75 102 SER A CA 1
ATOM 807 C C . SER A 1 102 ? -13.484 -12.086 -9.172 1 98.75 102 SER A C 1
ATOM 809 O O . SER A 1 102 ? -12.422 -11.547 -8.852 1 98.75 102 SER A O 1
ATOM 811 N N . PHE A 1 103 ? -14.016 -11.875 -10.359 1 98.56 103 PHE A N 1
ATOM 812 C CA . PHE A 1 103 ? -13.43 -10.992 -11.367 1 98.56 103 PHE A CA 1
ATOM 813 C C . PHE A 1 103 ? -14.305 -9.766 -11.57 1 98.56 103 PHE A C 1
ATOM 815 O O . PHE A 1 103 ? -15.516 -9.812 -11.359 1 98.56 103 PHE A O 1
ATOM 822 N N . TYR A 1 104 ? -13.688 -8.742 -11.938 1 98.12 104 TYR A N 1
ATOM 823 C CA . TYR A 1 104 ? -14.375 -7.48 -12.211 1 98.12 104 TYR A CA 1
ATOM 824 C C . TYR A 1 104 ? -13.938 -6.906 -13.547 1 98.12 104 TYR A C 1
ATOM 826 O O . TYR A 1 104 ? -12.758 -6.984 -13.914 1 98.12 104 TYR A O 1
ATOM 834 N N . PRO A 1 105 ? -14.875 -6.391 -14.227 1 94.62 105 PRO A N 1
ATOM 835 C CA . PRO A 1 105 ? -14.516 -5.766 -15.5 1 94.62 105 PRO A CA 1
ATOM 836 C C . PRO A 1 105 ? -13.867 -4.395 -15.328 1 94.62 105 PRO A C 1
ATOM 838 O O . PRO A 1 105 ? -14.047 -3.752 -14.289 1 94.62 105 PRO A O 1
ATOM 841 N N . GLY A 1 106 ? -13.141 -4 -16.406 1 95.38 106 GLY A N 1
ATOM 842 C CA . GLY A 1 106 ? -12.609 -2.65 -16.453 1 95.38 106 GLY A CA 1
ATOM 843 C C . GLY A 1 106 ? -11.195 -2.547 -15.922 1 95.38 106 GLY A C 1
ATOM 844 O O . GLY A 1 106 ? -10.602 -3.551 -15.523 1 95.38 106 GLY A O 1
ATOM 845 N N . LEU A 1 107 ? -10.672 -1.307 -15.961 1 98.06 107 LEU A N 1
ATOM 846 C CA . LEU A 1 107 ? -9.305 -1.02 -15.516 1 98.06 107 LEU A CA 1
ATOM 847 C C . LEU A 1 107 ? -9.266 -0.711 -14.023 1 98.06 107 LEU A C 1
ATOM 849 O O . LEU A 1 107 ? -10.266 -0.257 -13.461 1 98.06 107 LEU A O 1
ATOM 853 N N . ALA A 1 108 ? -8.18 -0.989 -13.375 1 98.44 108 ALA A N 1
ATOM 854 C CA . ALA A 1 108 ? -7.973 -0.599 -11.984 1 98.44 108 ALA A CA 1
ATOM 855 C C . ALA A 1 108 ? -7.898 0.919 -11.852 1 98.44 108 ALA A C 1
ATOM 857 O O . ALA A 1 108 ? -7.625 1.625 -12.82 1 98.44 108 ALA A O 1
ATOM 858 N N . GLU A 1 109 ? -8.141 1.362 -10.695 1 97.56 109 GLU A N 1
ATOM 859 C CA . GLU A 1 109 ? -8.062 2.793 -10.414 1 97.56 109 GLU A CA 1
ATOM 860 C C . GLU A 1 109 ? -6.617 3.277 -10.391 1 97.56 109 GLU A C 1
ATOM 862 O O . GLU A 1 109 ? -6.34 4.438 -10.711 1 97.56 109 GLU A O 1
ATOM 867 N N . SER A 1 110 ? -5.707 2.443 -9.953 1 97.88 110 SER A N 1
ATOM 868 C CA . SER A 1 110 ? -4.289 2.785 -9.93 1 97.88 110 SER A CA 1
ATOM 869 C C . SER A 1 110 ? -3.424 1.581 -10.281 1 97.88 110 SER A C 1
ATOM 871 O O . SER A 1 110 ? -3.875 0.437 -10.188 1 97.88 110 SER A O 1
ATOM 873 N N . TYR A 1 111 ? -2.25 1.858 -10.773 1 98.56 111 TYR A N 1
ATOM 874 C CA . TYR A 1 111 ? -1.272 0.842 -11.148 1 98.56 111 TYR A CA 1
ATOM 875 C C . TYR A 1 111 ? 0.089 1.141 -10.523 1 98.56 111 TYR A C 1
ATOM 877 O O . TYR A 1 111 ? 0.574 2.271 -10.594 1 98.56 111 TYR A O 1
ATOM 885 N N . ILE A 1 112 ? 0.662 0.09 -9.953 1 98.5 112 ILE A N 1
ATOM 886 C CA . ILE A 1 112 ? 1.932 0.258 -9.25 1 98.5 112 ILE A CA 1
ATOM 887 C C . ILE A 1 112 ? 2.975 -0.691 -9.836 1 98.5 112 ILE A C 1
ATOM 889 O O . ILE A 1 112 ? 2.736 -1.896 -9.945 1 98.5 112 ILE A O 1
ATOM 893 N N . PRO A 1 113 ? 4.098 -0.124 -10.281 1 98.69 113 PRO A N 1
ATOM 894 C CA . PRO A 1 113 ? 5.195 -1.028 -10.641 1 98.69 113 PRO A CA 1
ATOM 895 C C . PRO A 1 113 ? 5.82 -1.706 -9.422 1 98.69 113 PRO A C 1
ATOM 897 O O . PRO A 1 113 ? 6.156 -1.035 -8.438 1 98.69 113 PRO A O 1
ATOM 900 N N . VAL A 1 114 ? 5.887 -2.953 -9.422 1 98.81 114 VAL A N 1
ATOM 901 C CA . VAL A 1 114 ? 6.57 -3.762 -8.414 1 98.81 114 VAL A CA 1
ATOM 902 C C . VAL A 1 114 ? 7.809 -4.41 -9.031 1 98.81 114 VAL A C 1
ATOM 904 O O . VAL A 1 114 ? 7.699 -5.219 -9.961 1 98.81 114 VAL A O 1
ATOM 907 N N . LYS A 1 115 ? 8.961 -4.047 -8.555 1 98.62 115 LYS A N 1
ATOM 908 C CA . LYS A 1 115 ? 10.242 -4.48 -9.109 1 98.62 115 LYS A CA 1
ATOM 909 C C . LYS A 1 115 ? 10.773 -5.703 -8.367 1 98.62 115 LYS A C 1
ATOM 911 O O . LYS A 1 115 ? 10.383 -5.969 -7.23 1 98.62 115 LYS A O 1
ATOM 916 N N . PRO A 1 116 ? 11.6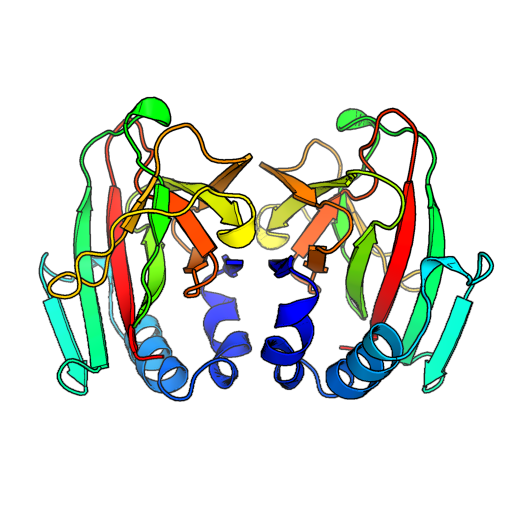64 -6.48 -9.117 1 98.5 116 PRO A N 1
ATOM 917 C CA . PRO A 1 116 ? 12.391 -7.48 -8.32 1 98.5 116 PRO A CA 1
ATOM 918 C C . PRO A 1 116 ? 13 -6.895 -7.051 1 98.5 116 PRO A C 1
ATOM 920 O O . PRO A 1 116 ? 13.594 -5.816 -7.082 1 98.5 116 PRO A O 1
ATOM 923 N N . GLY A 1 117 ? 12.797 -7.594 -5.902 1 97.94 117 GLY A N 1
ATOM 924 C CA . GLY A 1 117 ? 13.227 -7.07 -4.613 1 97.94 117 GLY A CA 1
ATOM 925 C C . GLY A 1 117 ? 12.109 -6.379 -3.857 1 97.94 117 GLY A C 1
ATOM 926 O O . GLY A 1 117 ? 12.281 -5.984 -2.701 1 97.94 117 GLY A O 1
ATOM 927 N N . MET A 1 118 ? 11 -6.203 -4.484 1 98.62 118 MET A N 1
ATOM 928 C CA . MET A 1 118 ? 9.812 -5.637 -3.855 1 98.62 118 MET A CA 1
ATOM 929 C C . MET A 1 118 ? 8.719 -6.688 -3.705 1 98.62 118 MET A C 1
ATOM 931 O O . MET A 1 118 ? 8.867 -7.816 -4.18 1 98.62 118 MET A O 1
ATOM 935 N N . PHE A 1 119 ? 7.641 -6.332 -2.951 1 98.88 119 PHE A N 1
ATOM 936 C CA . PHE A 1 119 ? 6.441 -7.152 -2.836 1 98.88 119 PHE A CA 1
ATOM 937 C C . PHE A 1 119 ? 5.195 -6.277 -2.744 1 98.88 119 PHE A C 1
ATOM 939 O O . PHE A 1 119 ? 5.289 -5.086 -2.457 1 98.88 119 PHE A O 1
ATOM 946 N N . ALA A 1 120 ? 4.113 -6.887 -3.053 1 98.94 120 ALA A N 1
ATOM 947 C CA . ALA A 1 120 ? 2.787 -6.336 -2.781 1 98.94 120 ALA A CA 1
ATOM 948 C C . ALA A 1 120 ? 1.926 -7.332 -2.01 1 98.94 120 ALA A C 1
ATOM 950 O O . ALA A 1 120 ? 1.957 -8.531 -2.285 1 98.94 120 ALA A O 1
ATOM 951 N N . ILE A 1 121 ? 1.233 -6.859 -1.026 1 98.94 121 ILE A N 1
ATOM 952 C CA . ILE A 1 121 ? 0.255 -7.668 -0.307 1 98.94 121 ILE A CA 1
ATOM 953 C C . ILE A 1 121 ? -1.154 -7.168 -0.619 1 98.94 121 ILE A C 1
ATOM 955 O O . ILE A 1 121 ? -1.445 -5.98 -0.477 1 98.94 121 ILE A O 1
ATOM 959 N N . PHE A 1 122 ? -1.978 -8.102 -1.052 1 98.94 122 PHE A N 1
ATOM 960 C CA . PHE A 1 122 ? -3.387 -7.812 -1.294 1 98.94 122 PHE A CA 1
ATOM 961 C C . PHE A 1 122 ? -4.273 -8.609 -0.349 1 98.94 122 PHE A C 1
ATOM 963 O O . PHE A 1 122 ? -4.262 -9.844 -0.368 1 98.94 122 PHE A O 1
ATOM 970 N N . PHE A 1 123 ? -5.023 -7.914 0.444 1 98.94 123 PHE A N 1
ATOM 971 C CA . PHE A 1 123 ? -5.98 -8.508 1.373 1 98.94 123 PHE A CA 1
ATOM 972 C C . PHE A 1 123 ? -7.328 -8.719 0.698 1 98.94 123 PHE A C 1
ATOM 974 O O . PHE A 1 123 ? -7.535 -8.297 -0.44 1 98.94 123 PHE A O 1
ATOM 981 N N . PRO A 1 124 ? -8.266 -9.383 1.336 1 98.75 124 PRO A N 1
ATOM 982 C CA . PRO A 1 124 ? -9.562 -9.68 0.714 1 98.75 124 PRO A CA 1
ATOM 983 C C . PRO A 1 124 ? -10.281 -8.422 0.233 1 98.75 124 PRO A C 1
ATOM 985 O O . PRO A 1 124 ? -11.031 -8.477 -0.745 1 98.75 124 PRO A O 1
ATOM 988 N N . GLN A 1 125 ? -10.039 -7.316 0.847 1 98.56 125 GLN A N 1
ATOM 989 C CA . GLN A 1 125 ? -10.734 -6.09 0.467 1 98.56 125 GLN A CA 1
ATOM 990 C C . GLN A 1 125 ? -10.031 -5.391 -0.691 1 98.56 125 GLN A C 1
ATOM 992 O O . GLN A 1 125 ? -10.438 -4.309 -1.111 1 98.56 125 GLN A O 1
ATOM 997 N N . ASP A 1 126 ? -8.977 -5.98 -1.185 1 98.75 126 ASP A N 1
ATOM 998 C CA . ASP A 1 126 ? -8.195 -5.383 -2.264 1 98.75 126 ASP A CA 1
ATOM 999 C C . ASP A 1 126 ? -8.477 -6.074 -3.594 1 98.75 126 ASP A C 1
ATOM 1001 O O . ASP A 1 126 ? -8.031 -7.203 -3.816 1 98.75 126 ASP A O 1
ATOM 1005 N N . ALA A 1 127 ? -9.172 -5.375 -4.449 1 98.88 127 ALA A N 1
ATOM 1006 C CA . ALA A 1 127 ? -9.172 -5.848 -5.832 1 98.88 127 ALA A CA 1
ATOM 1007 C C . ALA A 1 127 ? -7.852 -5.523 -6.523 1 98.88 127 ALA A C 1
ATOM 1009 O O . ALA A 1 127 ? -7.359 -4.395 -6.434 1 98.88 127 ALA A O 1
ATOM 1010 N N . HIS A 1 128 ? -7.273 -6.52 -7.074 1 98.94 128 HIS A N 1
ATOM 1011 C CA . HIS A 1 128 ? -5.965 -6.336 -7.695 1 98.94 128 HIS A CA 1
ATOM 1012 C C . HIS A 1 128 ? -5.922 -6.961 -9.086 1 98.94 128 HIS A C 1
ATOM 1014 O O . HIS A 1 128 ? -6.652 -7.914 -9.367 1 98.94 128 HIS A O 1
ATOM 1020 N N . ALA A 1 129 ? -5.195 -6.391 -9.984 1 98.81 129 ALA A N 1
ATOM 1021 C CA . ALA A 1 129 ? -4.93 -6.871 -11.336 1 98.81 129 ALA A CA 1
ATOM 1022 C C . ALA A 1 129 ? -3.436 -7.094 -11.555 1 98.81 129 ALA A C 1
ATOM 1024 O O . ALA A 1 129 ? -2.732 -6.199 -12.039 1 98.81 129 ALA A O 1
ATOM 1025 N N . PRO A 1 130 ? -2.965 -8.297 -11.266 1 98.56 130 PRO A N 1
ATOM 1026 C CA . PRO A 1 130 ? -1.533 -8.57 -11.398 1 98.56 130 PRO A CA 1
ATOM 1027 C C . PRO A 1 130 ? -1.135 -8.945 -12.82 1 98.56 130 PRO A C 1
ATOM 1029 O O . PRO A 1 130 ? -2.002 -9.195 -13.664 1 98.56 130 PRO A O 1
ATOM 1032 N N . GLY A 1 131 ? 0.156 -8.906 -13.086 1 98.38 131 GLY A N 1
ATOM 1033 C CA . GLY A 1 131 ? 0.704 -9.594 -14.25 1 98.38 131 GLY A CA 1
ATOM 1034 C C . GLY A 1 131 ? 0.964 -8.664 -15.422 1 98.38 131 GLY A C 1
ATOM 1035 O O . GLY A 1 131 ? 1.438 -9.094 -16.469 1 98.38 131 GLY A O 1
ATOM 1036 N N . VAL A 1 132 ? 0.688 -7.414 -15.258 1 98.81 132 VAL A N 1
ATOM 1037 C CA . VAL A 1 132 ? 0.9 -6.488 -16.359 1 98.81 132 VAL A CA 1
ATOM 1038 C C . VAL A 1 132 ? 2.396 -6.34 -16.641 1 98.81 132 VAL A C 1
ATOM 1040 O O . VAL A 1 132 ? 3.137 -5.82 -15.797 1 98.81 132 VAL A O 1
ATOM 1043 N N . SER A 1 133 ? 2.781 -6.801 -17.719 1 98.75 133 SER A N 1
ATOM 1044 C CA . SER A 1 133 ? 4.172 -6.781 -18.172 1 98.75 133 SER A CA 1
ATOM 1045 C C . SER A 1 133 ? 4.281 -7.07 -19.656 1 98.75 133 SER A C 1
ATOM 1047 O O . SER A 1 133 ? 3.564 -7.922 -20.188 1 98.75 133 SER A O 1
ATOM 1049 N N . PRO A 1 134 ? 5.164 -6.387 -20.375 1 98.25 134 PRO A N 1
ATOM 1050 C CA . PRO A 1 134 ? 5.293 -6.621 -21.828 1 98.25 134 PRO A CA 1
ATOM 1051 C C . PRO A 1 134 ? 5.922 -7.973 -22.141 1 98.25 134 PRO A C 1
ATOM 1053 O O . PRO A 1 134 ? 5.695 -8.523 -23.219 1 98.25 134 PRO A O 1
ATOM 1056 N N . ASP A 1 135 ? 6.676 -8.586 -21.266 1 97.69 135 ASP A N 1
ATOM 1057 C CA . ASP A 1 135 ? 7.445 -9.789 -21.578 1 97.69 135 ASP A CA 1
ATOM 1058 C C . ASP A 1 135 ? 7.016 -10.961 -20.688 1 97.69 135 ASP A C 1
ATOM 1060 O O . ASP A 1 135 ? 7.453 -12.094 -20.906 1 97.69 135 ASP A O 1
ATOM 1064 N N . GLY A 1 136 ? 6.188 -10.688 -19.766 1 98.31 136 GLY A N 1
ATOM 1065 C CA . GLY A 1 136 ? 5.969 -11.656 -18.703 1 98.31 136 GLY A CA 1
ATOM 1066 C C . GLY A 1 136 ? 7.035 -11.617 -17.641 1 98.31 136 GLY A C 1
ATOM 1067 O O . GLY A 1 136 ? 8.094 -11.016 -17.828 1 98.31 136 GLY A O 1
ATOM 1068 N N . VAL A 1 137 ? 6.688 -12.234 -16.453 1 98.44 137 VAL A N 1
ATOM 1069 C CA . VAL A 1 137 ? 7.641 -12.266 -15.359 1 98.44 137 VAL A CA 1
ATOM 1070 C C . VAL A 1 137 ? 7.539 -13.602 -14.625 1 98.44 137 VAL A C 1
ATOM 1072 O O . VAL A 1 137 ? 6.449 -14.156 -14.477 1 98.44 137 VAL A O 1
ATOM 1075 N N . LYS A 1 138 ? 8.672 -14.102 -14.227 1 98.69 138 LYS A N 1
ATOM 1076 C CA . LYS A 1 138 ? 8.68 -15.094 -13.156 1 98.69 138 LYS A CA 1
ATOM 1077 C C . LYS A 1 138 ? 8.375 -14.453 -11.805 1 98.69 138 LYS A C 1
ATOM 1079 O O . LYS A 1 138 ? 8.906 -13.383 -11.492 1 98.69 138 LYS A O 1
ATOM 1084 N N . LYS A 1 139 ? 7.465 -15.109 -11.094 1 98.81 139 LYS A N 1
ATOM 1085 C CA . LYS A 1 139 ? 7.094 -14.484 -9.82 1 98.81 139 LYS A CA 1
ATOM 1086 C C . LYS A 1 139 ? 6.676 -15.539 -8.797 1 98.81 139 LYS A C 1
ATOM 1088 O O . LYS A 1 139 ? 6.488 -16.703 -9.141 1 98.81 139 LYS A O 1
ATOM 1093 N N . VAL A 1 140 ? 6.645 -15.07 -7.574 1 98.88 140 VAL A N 1
ATOM 1094 C CA . VAL A 1 140 ? 6.141 -15.844 -6.445 1 98.88 140 VAL A CA 1
ATOM 1095 C C . VAL A 1 140 ? 4.805 -15.273 -5.98 1 98.88 140 VAL A C 1
ATOM 1097 O O . VAL A 1 140 ? 4.648 -14.055 -5.883 1 98.88 140 VAL A O 1
ATOM 1100 N N . ILE A 1 141 ? 3.826 -16.094 -5.801 1 98.94 141 ILE A N 1
ATOM 1101 C CA . ILE A 1 141 ? 2.568 -15.734 -5.156 1 98.94 141 ILE A CA 1
ATOM 1102 C C . ILE A 1 141 ? 2.387 -16.578 -3.889 1 98.94 141 ILE A C 1
ATOM 1104 O O . ILE A 1 141 ? 2.33 -17.797 -3.949 1 98.94 141 ILE A O 1
ATOM 1108 N N . VAL A 1 142 ? 2.34 -15.93 -2.771 1 98.94 142 VAL A N 1
ATOM 1109 C CA . VAL A 1 142 ? 2.031 -16.625 -1.525 1 98.94 142 VAL A CA 1
ATOM 1110 C C . VAL A 1 142 ? 0.552 -16.438 -1.188 1 98.94 142 VAL A C 1
ATOM 1112 O O . VAL A 1 142 ? 0.069 -15.32 -1.059 1 98.94 142 VAL A O 1
ATOM 1115 N N . LYS A 1 143 ? -0.131 -17.5 -1.116 1 98.94 143 LYS A N 1
ATOM 1116 C CA . LYS A 1 143 ? -1.521 -17.516 -0.67 1 98.94 143 LYS A CA 1
ATOM 1117 C C . LYS A 1 143 ? -1.616 -17.844 0.819 1 98.94 143 LYS A C 1
ATOM 1119 O O . LYS A 1 143 ? -1.169 -18.906 1.261 1 98.94 143 LYS A O 1
ATOM 1124 N N . VAL A 1 144 ? -2.135 -16.922 1.572 1 98.94 144 VAL A N 1
ATOM 1125 C CA . VAL A 1 144 ? -2.193 -17.031 3.025 1 98.94 144 VAL A CA 1
ATOM 1126 C C . VAL A 1 144 ? -3.648 -17.016 3.486 1 98.94 144 VAL A C 1
ATOM 1128 O O . VAL A 1 144 ? -4.383 -16.062 3.219 1 98.94 144 VAL A O 1
ATOM 1131 N N . LEU A 1 145 ? -4.039 -18.047 4.137 1 98.88 145 LEU A N 1
ATOM 1132 C CA . LEU A 1 145 ? -5.402 -18.109 4.645 1 98.88 145 LEU A CA 1
ATOM 1133 C C . LEU A 1 145 ? -5.676 -16.969 5.621 1 98.88 145 LEU A C 1
ATOM 1135 O O . LEU A 1 145 ? -4.836 -16.656 6.469 1 98.88 145 LEU A O 1
ATOM 1139 N N . VAL A 1 146 ? -6.828 -16.359 5.492 1 97.94 146 VAL A N 1
ATOM 1140 C CA . VAL A 1 146 ? -7.227 -15.258 6.367 1 97.94 146 VAL A CA 1
ATOM 1141 C C . VAL A 1 146 ? -7.703 -15.812 7.707 1 97.94 146 VAL A C 1
ATOM 1143 O O . VAL A 1 146 ? -8.445 -16.797 7.75 1 97.94 146 VAL A O 1
ATOM 1146 N N . MET B 1 1 ? 4.445 1.269 1.816 1 98.69 1 MET B N 1
ATOM 1147 C CA . MET B 1 1 ? 3.213 2.047 1.838 1 98.69 1 MET B CA 1
ATOM 1148 C C . MET B 1 1 ? 2 1.141 2.021 1 98.69 1 MET B C 1
ATOM 1150 O O . MET B 1 1 ? 1.978 0.017 1.517 1 98.69 1 MET B O 1
ATOM 1154 N N . VAL B 1 2 ? 1.025 1.625 2.77 1 98.88 2 VAL B N 1
ATOM 1155 C CA . VAL B 1 2 ? -0.27 0.972 2.924 1 98.88 2 VAL B CA 1
ATOM 1156 C C . VAL B 1 2 ? -1.372 1.876 2.375 1 98.88 2 VAL B C 1
ATOM 1158 O O . VAL B 1 2 ? -1.386 3.08 2.641 1 98.88 2 VAL B O 1
ATOM 1161 N N . VAL B 1 3 ? -2.273 1.364 1.584 1 98.81 3 VAL B N 1
ATOM 1162 C CA . VAL B 1 3 ? -3.475 2.059 1.131 1 98.81 3 VAL B CA 1
ATOM 1163 C C . VAL B 1 3 ? -4.703 1.189 1.386 1 98.81 3 VAL B C 1
ATOM 1165 O O . VAL B 1 3 ? -4.715 0.006 1.036 1 98.81 3 VAL B O 1
ATOM 1168 N N . ASP B 1 4 ? -5.684 1.77 1.971 1 98.75 4 ASP B N 1
ATOM 1169 C CA . ASP B 1 4 ? -6.891 1.021 2.307 1 98.75 4 ASP B CA 1
ATOM 1170 C C . ASP B 1 4 ? -8.039 1.963 2.658 1 98.75 4 ASP B C 1
ATOM 1172 O O . ASP B 1 4 ? -7.902 3.184 2.562 1 98.75 4 ASP B O 1
ATOM 1176 N N . ARG B 1 5 ? -9.164 1.403 2.941 1 98.06 5 ARG B N 1
ATOM 1177 C CA . ARG B 1 5 ? -10.297 2.176 3.432 1 98.06 5 ARG B CA 1
ATOM 1178 C C . ARG B 1 5 ? -10.234 2.344 4.945 1 98.06 5 ARG B C 1
ATOM 1180 O O . ARG B 1 5 ? -9.742 1.462 5.652 1 98.06 5 ARG B O 1
ATOM 1187 N N . LEU B 1 6 ? -10.797 3.416 5.391 1 97.75 6 LEU B N 1
ATOM 1188 C CA . LEU B 1 6 ? -10.727 3.779 6.805 1 97.75 6 LEU B CA 1
ATOM 1189 C C . LEU B 1 6 ? -11.367 2.703 7.672 1 97.75 6 LEU B C 1
ATOM 1191 O O . LEU B 1 6 ? -10.938 2.473 8.805 1 97.75 6 LEU B O 1
ATOM 1195 N N . GLU B 1 7 ? -12.383 2.031 7.188 1 97.06 7 GLU B N 1
ATOM 1196 C CA . GLU B 1 7 ? -13.062 0.989 7.949 1 97.06 7 GLU B CA 1
ATOM 1197 C C . GLU B 1 7 ? -12.109 -0.141 8.32 1 97.06 7 GLU B C 1
ATOM 1199 O O . GLU B 1 7 ? -12.375 -0.913 9.242 1 97.06 7 GLU B O 1
ATOM 1204 N N . ASN B 1 8 ? -10.977 -0.271 7.617 1 97.62 8 ASN B N 1
ATOM 1205 C CA . ASN B 1 8 ? -10.016 -1.339 7.852 1 97.62 8 ASN B CA 1
ATOM 1206 C C . ASN B 1 8 ? -8.805 -0.838 8.648 1 97.62 8 ASN B C 1
ATOM 1208 O O . ASN B 1 8 ? -7.844 -1.577 8.844 1 97.62 8 ASN B O 1
ATOM 1212 N N . LEU B 1 9 ? -8.828 0.355 9.086 1 98.12 9 LEU B N 1
ATOM 1213 C CA . LEU B 1 9 ? -7.668 1.026 9.672 1 98.12 9 LEU B CA 1
ATOM 1214 C C . LEU B 1 9 ? -7.113 0.23 10.852 1 98.12 9 LEU B C 1
ATOM 1216 O O . LEU B 1 9 ? -5.898 0.077 10.984 1 98.12 9 LEU B O 1
ATOM 1220 N N . GLU B 1 10 ? -7.953 -0.368 11.633 1 97.5 10 GLU B N 1
ATOM 1221 C CA . GLU B 1 10 ? -7.551 -1.055 12.859 1 97.5 10 GLU B CA 1
ATOM 1222 C C . GLU B 1 10 ? -6.789 -2.34 12.547 1 97.5 10 GLU B C 1
ATOM 1224 O O . GLU B 1 10 ? -6.082 -2.877 13.398 1 97.5 10 GLU B O 1
ATOM 1229 N N . LYS B 1 11 ? -6.961 -2.861 11.367 1 97.31 11 LYS B N 1
ATOM 1230 C CA . LYS B 1 11 ? -6.25 -4.07 10.961 1 97.31 11 LYS B CA 1
ATOM 1231 C C . LYS B 1 11 ? -4.742 -3.848 10.961 1 97.31 11 LYS B C 1
ATOM 1233 O O . LYS B 1 11 ? -3.967 -4.805 11 1 97.31 11 LYS B O 1
ATOM 1238 N N . TYR B 1 12 ? -4.344 -2.59 10.984 1 98.5 12 TYR B N 1
ATOM 1239 C CA . TYR B 1 12 ? -2.926 -2.26 10.875 1 98.5 12 TYR B CA 1
ATOM 1240 C C . TYR B 1 12 ? -2.375 -1.78 12.211 1 98.5 12 TYR B C 1
ATOM 1242 O O . TYR B 1 12 ? -1.245 -1.292 12.289 1 98.5 12 TYR B O 1
ATOM 1250 N N . ALA B 1 13 ? -3.131 -1.905 13.305 1 98.38 13 ALA B N 1
ATOM 1251 C CA . ALA B 1 13 ? -2.803 -1.339 14.609 1 98.38 13 ALA B CA 1
ATOM 1252 C C . ALA B 1 13 ? -1.495 -1.915 15.148 1 98.38 13 ALA B C 1
ATOM 1254 O O . ALA B 1 13 ? -0.752 -1.233 15.859 1 98.38 13 ALA B O 1
ATOM 1255 N N . SER B 1 14 ? -1.178 -3.115 14.75 1 98.12 14 SER B N 1
ATOM 1256 C CA . SER B 1 14 ? -0.031 -3.812 15.32 1 98.12 14 SER B CA 1
ATOM 1257 C C . SER B 1 14 ? 1.274 -3.336 14.688 1 98.12 14 SER B C 1
ATOM 1259 O O . SER B 1 14 ? 2.359 -3.701 15.148 1 98.12 14 SER B O 1
ATOM 1261 N N . LEU B 1 15 ? 1.28 -2.498 13.688 1 98.5 15 LEU B N 1
ATOM 1262 C CA . LEU B 1 15 ? 2.479 -2.129 12.938 1 98.5 15 LEU B CA 1
ATOM 1263 C C . LEU B 1 15 ? 3.297 -1.095 13.703 1 98.5 15 LEU B C 1
ATOM 1265 O O . LEU B 1 15 ? 4.469 -0.867 13.391 1 98.5 15 LEU B O 1
ATOM 1269 N N . ASN B 1 16 ? 2.699 -0.499 14.602 1 98.69 16 ASN B N 1
ATOM 1270 C CA . ASN B 1 16 ? 3.35 0.459 15.484 1 98.69 16 ASN B CA 1
ATOM 1271 C C . ASN B 1 16 ? 2.637 0.553 16.828 1 98.69 16 ASN B C 1
ATOM 1273 O O . ASN B 1 16 ? 1.405 0.563 16.891 1 98.69 16 ASN B O 1
ATOM 1277 N N . PRO B 1 17 ? 3.354 0.667 17.938 1 98.31 17 PRO B N 1
ATOM 1278 C CA . PRO B 1 17 ? 2.727 0.662 19.266 1 98.31 17 PRO B CA 1
ATOM 1279 C C . PRO B 1 17 ? 1.778 1.841 19.469 1 98.31 17 PRO B C 1
ATOM 1281 O O . PRO B 1 17 ? 0.883 1.775 20.312 1 98.31 17 PRO B O 1
ATOM 1284 N N . LEU B 1 18 ? 1.949 2.914 18.703 1 98.75 18 LEU B N 1
ATOM 1285 C CA . LEU B 1 18 ? 1.147 4.113 18.906 1 98.75 18 LEU B CA 1
ATOM 1286 C C . LEU B 1 18 ? -0.064 4.129 17.984 1 98.75 18 LEU B C 1
ATOM 1288 O O . LEU B 1 18 ? -0.936 4.992 18.109 1 98.75 18 LEU B O 1
ATOM 1292 N N . PHE B 1 19 ? -0.166 3.156 17.031 1 98.81 19 PHE B N 1
ATOM 1293 C CA . PHE B 1 19 ? -1.229 3.152 16.047 1 98.81 19 PHE B CA 1
ATOM 1294 C C . PHE B 1 19 ? -2.592 2.99 16.703 1 98.81 19 PHE B C 1
ATOM 1296 O O . PHE B 1 19 ? -3.574 3.598 16.266 1 98.81 19 PHE B O 1
ATOM 1303 N N . ALA B 1 20 ? -2.623 2.162 17.75 1 98.19 20 ALA B N 1
ATOM 1304 C CA . ALA B 1 20 ? -3.91 1.925 18.391 1 98.19 20 ALA B CA 1
ATOM 1305 C C . ALA B 1 20 ? -4.527 3.23 18.891 1 98.19 20 ALA B C 1
ATOM 1307 O O . ALA B 1 20 ? -5.711 3.486 18.672 1 98.19 20 ALA B O 1
ATOM 1308 N N . LYS B 1 21 ? -3.754 4.047 19.547 1 98.44 21 LYS B N 1
ATOM 1309 C CA . LYS B 1 21 ? -4.227 5.332 20.062 1 98.44 21 LYS B CA 1
ATOM 1310 C C . LYS B 1 21 ? -4.602 6.27 18.922 1 98.44 21 LYS B C 1
ATOM 1312 O O . LYS B 1 21 ? -5.648 6.922 18.953 1 98.44 21 LYS B O 1
ATOM 1317 N N . ALA B 1 22 ? -3.752 6.336 17.906 1 98.62 22 ALA B N 1
ATOM 1318 C CA . ALA B 1 22 ? -4.051 7.152 16.734 1 98.62 22 ALA B CA 1
ATOM 1319 C C . ALA B 1 22 ? -5.379 6.742 16.094 1 98.62 22 ALA B C 1
ATOM 1321 O O . ALA B 1 22 ? -6.219 7.594 15.805 1 98.62 22 ALA B O 1
ATOM 1322 N N . MET B 1 23 ? -5.555 5.492 15.945 1 98.31 23 MET B N 1
ATOM 1323 C CA . MET B 1 23 ? -6.711 4.957 15.234 1 98.31 23 MET B CA 1
ATOM 1324 C C . MET B 1 23 ? -7.984 5.129 16.062 1 98.31 23 MET B C 1
ATOM 1326 O O . MET B 1 23 ? -9.055 5.371 15.5 1 98.31 23 MET B O 1
ATOM 1330 N N . GLU B 1 24 ? -7.867 4.969 17.344 1 97.88 24 GLU B N 1
ATOM 1331 C CA . GLU B 1 24 ? -9 5.262 18.219 1 97.88 24 GLU B CA 1
ATOM 1332 C C . GLU B 1 24 ? -9.461 6.707 18.062 1 97.88 24 GLU B C 1
ATOM 1334 O O . GLU B 1 24 ? -10.664 6.973 17.922 1 97.88 24 GLU B O 1
ATOM 1339 N N . TYR B 1 25 ? -8.539 7.652 18.094 1 98.62 25 TYR B N 1
ATOM 1340 C CA . TYR B 1 25 ? -8.867 9.055 17.875 1 98.62 25 TYR B CA 1
ATOM 1341 C C . TYR B 1 25 ? -9.57 9.25 16.531 1 98.62 25 TYR B C 1
ATOM 1343 O O . TYR B 1 25 ? -10.602 9.922 16.469 1 98.62 25 TYR B O 1
ATOM 1351 N N . LEU B 1 26 ? -9.016 8.633 15.477 1 98.38 26 LEU B N 1
ATOM 1352 C CA . LEU B 1 26 ? -9.531 8.82 14.125 1 98.38 26 LEU B CA 1
ATOM 1353 C C . LEU B 1 26 ? -10.93 8.219 13.992 1 98.38 26 LEU B C 1
ATOM 1355 O O . LEU B 1 26 ? -11.758 8.734 13.234 1 98.38 26 LEU B O 1
ATOM 1359 N N . LYS B 1 27 ? -11.172 7.211 14.727 1 96 27 LYS B N 1
ATOM 1360 C CA . LYS B 1 27 ? -12.445 6.508 14.633 1 96 27 LYS B CA 1
ATOM 1361 C C . LYS B 1 27 ? -13.516 7.211 15.453 1 96 27 LYS B C 1
ATOM 1363 O O . LYS B 1 27 ? -14.703 7.152 15.125 1 96 27 LYS B O 1
ATOM 1368 N N . THR B 1 28 ? -13.156 7.879 16.5 1 96.81 28 THR B N 1
ATOM 1369 C CA . THR B 1 28 ? -14.141 8.391 17.438 1 96.81 28 THR B CA 1
ATOM 1370 C C . THR B 1 28 ? -14.312 9.898 17.281 1 96.81 28 THR B C 1
ATOM 1372 O O . THR B 1 28 ? -15.164 10.5 17.938 1 96.81 28 THR B O 1
ATOM 1375 N N . THR B 1 29 ? -13.555 10.539 16.516 1 97.88 29 THR B N 1
ATOM 1376 C CA . THR B 1 29 ? -13.602 11.977 16.312 1 97.88 29 THR B CA 1
ATOM 1377 C C . THR B 1 29 ? -14.344 12.32 15.016 1 97.88 29 THR B C 1
ATOM 1379 O O . THR B 1 29 ? -14.164 11.648 14 1 97.88 29 THR B O 1
ATOM 1382 N N . ASP B 1 30 ? -15.188 13.336 15.023 1 97.94 30 ASP B N 1
ATOM 1383 C CA . ASP B 1 30 ? -15.711 13.906 13.789 1 97.94 30 ASP B CA 1
ATOM 1384 C C . ASP B 1 30 ? -14.633 14.719 13.062 1 97.94 30 ASP B C 1
ATOM 1386 O O . ASP B 1 30 ? -14.477 15.914 13.32 1 97.94 30 ASP B O 1
ATOM 1390 N N . LEU B 1 31 ? -13.977 14.156 12.172 1 98.12 31 LEU B N 1
ATOM 1391 C CA . LEU B 1 31 ? -12.805 14.742 11.531 1 98.12 31 LEU B CA 1
ATOM 1392 C C . LEU B 1 31 ? -13.18 15.977 10.727 1 98.12 31 LEU B C 1
ATOM 1394 O O . LEU B 1 31 ? -12.398 16.938 10.648 1 98.12 31 LEU B O 1
ATOM 1398 N N . ASN B 1 32 ? -14.297 15.969 10.148 1 97.12 32 ASN B N 1
ATOM 1399 C CA . ASN B 1 32 ? -14.734 17.062 9.297 1 97.12 32 ASN B CA 1
ATOM 1400 C C . ASN B 1 32 ? -15.078 18.312 10.109 1 97.12 32 ASN B C 1
ATOM 1402 O O . ASN B 1 32 ? -15.141 19.422 9.562 1 97.12 32 ASN B O 1
ATOM 1406 N N . ALA B 1 33 ? -15.266 18.156 11.367 1 97.31 33 ALA B N 1
ATOM 1407 C CA . ALA B 1 33 ? -15.688 19.266 12.227 1 97.31 33 ALA B CA 1
ATOM 1408 C C . ALA B 1 33 ? -14.484 19.922 12.906 1 97.31 33 ALA B C 1
ATOM 1410 O O . ALA B 1 33 ? -14.625 20.922 13.602 1 97.31 33 ALA B O 1
ATOM 1411 N N . GLN B 1 34 ? -13.344 19.391 12.711 1 97.62 34 GLN B N 1
ATOM 1412 C CA . GLN B 1 34 ? -12.164 19.875 13.406 1 97.62 34 GLN B CA 1
ATOM 1413 C C . GLN B 1 34 ? -11.602 21.125 12.727 1 97.62 34 GLN B C 1
ATOM 1415 O O . GLN B 1 34 ? -11.648 21.25 11.5 1 97.62 34 GLN B O 1
ATOM 1420 N N . GLU B 1 35 ? -11.039 22 13.5 1 97.81 35 GLU B N 1
ATOM 1421 C CA . GLU B 1 35 ? -10.336 23.172 12.984 1 97.81 35 GLU B CA 1
ATOM 1422 C C . GLU B 1 35 ? -8.945 22.781 12.477 1 97.81 35 GLU B C 1
ATOM 1424 O O . GLU B 1 35 ? -8.367 21.797 12.922 1 97.81 35 GLU B O 1
ATOM 1429 N N . LEU B 1 36 ? -8.5 23.625 11.562 1 98.44 36 LEU B N 1
ATOM 1430 C CA . LEU B 1 36 ? -7.129 23.438 11.102 1 98.44 36 LEU B CA 1
ATOM 1431 C C . LEU B 1 36 ? -6.145 23.594 12.258 1 98.44 36 LEU B C 1
ATOM 1433 O O . LEU B 1 36 ? -6.387 24.375 13.188 1 98.44 36 LEU B O 1
ATOM 1437 N N . GLY B 1 37 ? -5.027 22.812 12.172 1 98.44 37 GLY B N 1
ATOM 1438 C CA . GLY B 1 37 ? -4.012 22.891 13.211 1 98.44 37 GLY B CA 1
ATOM 1439 C C . GLY B 1 37 ? -3.654 21.547 13.797 1 98.44 37 GLY B C 1
ATOM 1440 O O . GLY B 1 37 ? -4.043 20.5 13.266 1 98.44 37 GLY B O 1
ATOM 1441 N N . LYS B 1 38 ? -2.828 21.609 14.859 1 98.25 38 LYS B N 1
ATOM 1442 C CA . LYS B 1 38 ? -2.264 20.375 15.422 1 98.25 38 LYS B CA 1
ATOM 1443 C C . LYS B 1 38 ? -2.957 20 16.719 1 98.25 38 LYS B C 1
ATOM 1445 O O . LYS B 1 38 ? -3.314 20.875 17.516 1 98.25 38 LYS B O 1
ATOM 1450 N N . VAL B 1 39 ? -3.141 18.766 16.875 1 98.12 39 VAL B N 1
ATOM 1451 C CA . VAL B 1 39 ? -3.584 18.156 18.109 1 98.12 39 VAL B CA 1
ATOM 1452 C C . VAL B 1 39 ? -2.537 17.156 18.594 1 98.12 39 VAL B C 1
ATOM 1454 O O . VAL B 1 39 ? -2.236 16.172 17.906 1 98.12 39 VAL B O 1
ATOM 1457 N N . LYS B 1 40 ? -2.006 17.391 19.781 1 98.56 40 LYS B N 1
ATOM 1458 C CA . LYS B 1 40 ? -1.066 16.438 20.359 1 98.56 40 LYS B CA 1
ATOM 1459 C C . LYS B 1 40 ? -1.801 15.344 21.141 1 98.56 40 LYS B C 1
ATOM 1461 O O . LYS B 1 40 ? -2.375 15.609 22.203 1 98.56 40 LYS B O 1
ATOM 1466 N N . LEU B 1 41 ? -1.748 14.148 20.703 1 98.44 41 LEU B N 1
ATOM 1467 C CA . LEU B 1 41 ? -2.414 13.039 21.375 1 98.44 41 LEU B CA 1
ATOM 1468 C C . LEU B 1 41 ? -1.527 12.461 22.469 1 98.44 41 LEU B C 1
ATOM 1470 O O . LEU B 1 41 ? -2.029 11.953 23.484 1 98.44 41 LEU B O 1
ATOM 1474 N N . GLN B 1 42 ? -0.247 12.438 22.188 1 98.44 42 GLN B N 1
ATOM 1475 C CA . GLN B 1 42 ? 0.74 11.945 23.141 1 98.44 42 GLN B CA 1
ATOM 1476 C C . GLN B 1 42 ? 2.064 12.688 23 1 98.44 42 GLN B C 1
ATOM 1478 O O . GLN B 1 42 ? 3.004 12.18 22.375 1 98.44 42 GLN B O 1
ATOM 1483 N N . GLY B 1 43 ? 2.146 13.812 23.672 1 97.81 43 GLY B N 1
ATOM 1484 C CA . GLY B 1 43 ? 3.34 14.633 23.531 1 97.81 43 GLY B CA 1
ATOM 1485 C C . GLY B 1 43 ? 3.686 14.93 22.078 1 97.81 43 GLY B C 1
ATOM 1486 O O . GLY B 1 43 ? 2.814 15.305 21.297 1 97.81 43 GLY B O 1
ATOM 1487 N N . ASP B 1 44 ? 4.992 14.773 21.797 1 98.06 44 ASP B N 1
ATOM 1488 C CA . ASP B 1 44 ? 5.453 15.031 20.438 1 98.06 44 ASP B CA 1
ATOM 1489 C C . ASP B 1 44 ? 5.59 13.727 19.656 1 98.06 44 ASP B C 1
ATOM 1491 O O . ASP B 1 44 ? 6.051 13.734 18.5 1 98.06 44 ASP B O 1
ATOM 1495 N N . GLU B 1 45 ? 5.121 12.664 20.266 1 98.69 45 GLU B N 1
ATOM 1496 C CA . GLU B 1 45 ? 5.316 11.352 19.656 1 98.69 45 GLU B CA 1
ATOM 1497 C C . GLU B 1 45 ? 4.148 10.992 18.734 1 98.69 45 GLU B C 1
ATOM 1499 O O . GLU B 1 45 ? 4.277 10.133 17.875 1 98.69 45 GLU B O 1
ATOM 1504 N N . LEU B 1 46 ? 3.002 11.516 19.062 1 98.88 46 LEU B N 1
ATOM 1505 C CA . LEU B 1 46 ? 1.774 11.25 18.312 1 98.88 46 LEU B CA 1
ATOM 1506 C C . LEU B 1 46 ? 0.964 12.531 18.125 1 98.88 46 LEU B C 1
ATOM 1508 O O . LEU B 1 46 ? 0.318 13.008 19.062 1 98.88 46 LEU B O 1
ATOM 1512 N N . VAL B 1 47 ? 1.01 13.031 16.906 1 98.81 47 VAL B N 1
ATOM 1513 C CA . VAL B 1 47 ? 0.416 14.328 16.625 1 98.81 47 VAL B CA 1
ATOM 1514 C C . VAL B 1 47 ? -0.504 14.219 15.406 1 98.81 47 VAL B C 1
ATOM 1516 O O . VAL B 1 47 ? -0.155 13.586 14.414 1 98.81 47 VAL B O 1
ATOM 1519 N N . VAL B 1 48 ? -1.662 14.805 15.484 1 98.88 48 VAL B N 1
ATOM 1520 C CA . VAL B 1 48 ? -2.617 14.883 14.383 1 98.88 48 VAL B CA 1
ATOM 1521 C C . VAL B 1 48 ? -2.646 16.312 13.828 1 98.88 48 VAL B C 1
ATOM 1523 O O . VAL B 1 48 ? -2.834 17.266 14.578 1 98.88 48 VAL B O 1
ATOM 1526 N N . ASN B 1 49 ? -2.457 16.422 12.586 1 98.81 49 ASN B N 1
ATOM 1527 C CA . ASN B 1 49 ? -2.484 17.719 11.914 1 98.81 49 ASN B CA 1
ATOM 1528 C C . ASN B 1 49 ? -3.648 17.812 10.938 1 98.81 49 ASN B C 1
ATOM 1530 O O . ASN B 1 49 ? -3.721 17.047 9.977 1 98.81 49 ASN B O 1
ATOM 1534 N N . PHE B 1 50 ? -4.562 18.672 11.211 1 98.81 50 PHE B N 1
ATOM 1535 C CA . PHE B 1 50 ? -5.59 19.031 10.242 1 98.81 50 PHE B CA 1
ATOM 1536 C C . PHE B 1 50 ? -5.102 20.141 9.328 1 98.81 50 PHE B C 1
ATOM 1538 O O . PHE B 1 50 ? -4.703 21.203 9.797 1 98.81 50 PHE B O 1
ATOM 1545 N N . SER B 1 51 ? -5.152 19.875 8.047 1 98.5 51 SER B N 1
ATOM 1546 C CA . SER B 1 51 ? -4.523 20.812 7.109 1 98.5 51 SER B CA 1
ATOM 1547 C C . SER B 1 51 ? -5.391 21.016 5.867 1 98.5 51 SER B C 1
ATOM 1549 O O . SER B 1 51 ? -6.164 20.125 5.496 1 98.5 51 SER B O 1
ATOM 1551 N N . GLN B 1 52 ? -5.332 22.203 5.281 1 98.44 52 GLN B N 1
ATOM 1552 C CA . GLN B 1 52 ? -5.863 22.516 3.957 1 98.44 52 GLN B CA 1
ATOM 1553 C C . GLN B 1 52 ? -4.738 22.688 2.939 1 98.44 52 GLN B C 1
ATOM 1555 O O . GLN B 1 52 ? -3.953 23.641 3.027 1 98.44 52 GLN B O 1
ATOM 1560 N N . THR B 1 53 ? -4.699 21.797 2.043 1 97.94 53 THR B N 1
ATOM 1561 C CA . THR B 1 53 ? -3.648 21.906 1.036 1 97.94 53 THR B CA 1
ATOM 1562 C C . THR B 1 53 ? -4.086 22.812 -0.102 1 97.94 53 THR B C 1
ATOM 1564 O O . THR B 1 53 ? -5.281 22.953 -0.374 1 97.94 53 THR B O 1
ATOM 1567 N N . LYS B 1 54 ? -3.188 23.453 -0.758 1 97.81 54 LYS B N 1
ATOM 1568 C CA . LYS B 1 54 ? -3.43 24.188 -2 1 97.81 54 LYS B CA 1
ATOM 1569 C C . LYS B 1 54 ? -3.371 23.25 -3.207 1 97.81 54 LYS B C 1
ATOM 1571 O O . LYS B 1 54 ? -2.846 22.141 -3.113 1 97.81 54 LYS B O 1
ATOM 1576 N N . PRO B 1 55 ? -4.016 23.75 -4.332 1 98.38 55 PRO B N 1
ATOM 1577 C CA . PRO B 1 55 ? -3.836 22.969 -5.551 1 98.38 55 PRO B CA 1
ATOM 1578 C C . PRO B 1 55 ? -2.367 22.672 -5.848 1 98.38 55 PRO B C 1
ATOM 1580 O O . PRO B 1 55 ? -1.505 23.516 -5.641 1 98.38 55 PRO B O 1
ATOM 1583 N N . LYS B 1 56 ? -2.088 21.484 -6.184 1 98.12 56 LYS B N 1
ATOM 1584 C CA . LYS B 1 56 ? -0.733 21.047 -6.508 1 98.12 56 LYS B CA 1
ATOM 1585 C C . LYS B 1 56 ? -0.736 20.062 -7.676 1 98.12 56 LYS B C 1
ATOM 1587 O O . LYS B 1 56 ? -1.58 19.156 -7.738 1 98.12 56 LYS B O 1
ATOM 1592 N N . THR B 1 57 ? 0.17 20.25 -8.617 1 98.38 57 THR B N 1
ATOM 1593 C CA . THR B 1 57 ? 0.406 19.266 -9.664 1 98.38 57 THR B CA 1
ATOM 1594 C C . THR B 1 57 ? 1.42 18.219 -9.203 1 98.38 57 THR B C 1
ATOM 1596 O O . THR B 1 57 ? 2.021 18.359 -8.141 1 98.38 57 THR B O 1
ATOM 1599 N N . LYS B 1 58 ? 1.575 17.188 -10.023 1 98.25 58 LYS B N 1
ATOM 1600 C CA . LYS B 1 58 ? 2.582 16.172 -9.727 1 98.25 58 LYS B CA 1
ATOM 1601 C C . LYS B 1 58 ? 3.982 16.781 -9.695 1 98.25 58 LYS B C 1
ATOM 1603 O O . LYS B 1 58 ? 4.809 16.406 -8.859 1 98.25 58 LYS B O 1
ATOM 1608 N N . GLU B 1 59 ? 4.258 17.703 -10.57 1 97.56 59 GLU B N 1
ATOM 1609 C CA . GLU B 1 59 ? 5.562 18.344 -10.672 1 97.56 59 GLU B CA 1
ATOM 1610 C C . GLU B 1 59 ? 5.844 19.203 -9.445 1 97.56 59 GLU B C 1
ATOM 1612 O O . GLU B 1 59 ? 6.996 19.344 -9.031 1 97.56 59 GLU B O 1
ATOM 1617 N N . GLU B 1 60 ? 4.828 19.703 -8.906 1 97.5 60 GLU B N 1
ATOM 1618 C CA . GLU B 1 60 ? 4.969 20.594 -7.762 1 97.5 60 GLU B CA 1
ATOM 1619 C C . GLU B 1 60 ? 5.074 19.812 -6.461 1 97.5 60 GLU B C 1
ATOM 1621 O O . GLU B 1 60 ? 5.605 20.312 -5.465 1 97.5 60 GLU B O 1
ATOM 1626 N N . ALA B 1 61 ? 4.508 18.594 -6.426 1 97.62 61 ALA B N 1
ATOM 1627 C CA . ALA B 1 61 ? 4.551 17.75 -5.23 1 97.62 61 ALA B CA 1
ATOM 1628 C C . ALA B 1 61 ? 5.895 17.047 -5.105 1 97.62 61 ALA B C 1
ATOM 1630 O O . ALA B 1 61 ? 6.141 16.047 -5.781 1 97.62 61 ALA B O 1
ATOM 1631 N N . LYS B 1 62 ? 6.695 17.484 -4.246 1 96.56 62 LYS B N 1
ATOM 1632 C CA . LYS B 1 62 ? 8.031 16.922 -4.082 1 96.56 62 LYS B CA 1
ATOM 1633 C C . LYS B 1 62 ? 7.984 15.633 -3.256 1 96.56 62 LYS B C 1
ATOM 1635 O O . LYS B 1 62 ? 7.25 15.555 -2.27 1 96.56 62 LYS B O 1
ATOM 1640 N N . LEU B 1 63 ? 8.805 14.688 -3.668 1 98.69 63 LEU B N 1
ATOM 1641 C CA . LEU B 1 63 ? 9.031 13.516 -2.828 1 98.69 63 LEU B CA 1
ATOM 1642 C C . LEU B 1 63 ? 9.727 13.898 -1.527 1 98.69 63 LEU B C 1
ATOM 1644 O O . LEU B 1 63 ? 10.68 14.68 -1.539 1 98.69 63 LEU B O 1
ATOM 1648 N N . GLU B 1 64 ? 9.211 13.328 -0.517 1 98.88 64 GLU B N 1
ATOM 1649 C CA . GLU B 1 64 ? 9.805 13.562 0.795 1 98.88 64 GLU B CA 1
ATOM 1650 C C . GLU B 1 64 ? 9.859 12.273 1.612 1 98.88 64 GLU B C 1
ATOM 1652 O O . GLU B 1 64 ? 9.078 11.352 1.386 1 98.88 64 GLU B O 1
ATOM 1657 N N . THR B 1 65 ? 10.766 12.203 2.527 1 98.81 65 THR B N 1
ATOM 1658 C CA . THR B 1 65 ? 10.836 11.133 3.514 1 98.81 65 THR B CA 1
ATOM 1659 C C . THR B 1 65 ? 11.031 11.703 4.918 1 98.81 65 THR B C 1
ATOM 1661 O O . THR B 1 65 ? 11.461 12.844 5.074 1 98.81 65 THR B O 1
ATOM 1664 N N . HIS B 1 66 ? 10.594 10.969 5.816 1 98.81 66 HIS B N 1
ATOM 1665 C CA . HIS B 1 66 ? 10.836 11.219 7.234 1 98.81 66 HIS B CA 1
ATOM 1666 C C . HIS B 1 66 ? 11.602 10.07 7.875 1 98.81 66 HIS B C 1
ATOM 1668 O O . HIS B 1 66 ? 11.406 8.914 7.516 1 98.81 66 HIS B O 1
ATOM 1674 N N . ASN B 1 67 ? 12.453 10.383 8.859 1 98.56 67 ASN B N 1
ATOM 1675 C CA . ASN B 1 67 ? 13.227 9.352 9.547 1 98.56 67 ASN B CA 1
ATOM 1676 C C . ASN B 1 67 ? 12.594 8.961 10.875 1 98.56 67 ASN B C 1
ATOM 1678 O O . ASN B 1 67 ? 12.727 7.82 11.32 1 98.56 67 ASN B O 1
ATOM 1682 N N . GLN B 1 68 ? 11.891 9.883 11.453 1 98.69 68 GLN B N 1
ATOM 1683 C CA . GLN B 1 68 ? 11.469 9.68 12.836 1 98.69 68 GLN B CA 1
ATOM 1684 C C . GLN B 1 68 ? 9.969 9.398 12.922 1 98.69 68 GLN B C 1
ATOM 1686 O O . GLN B 1 68 ? 9.492 8.883 13.93 1 98.69 68 GLN B O 1
ATOM 1691 N N . PHE B 1 69 ? 9.297 9.711 11.828 1 98.88 69 PHE B N 1
ATOM 1692 C CA . PHE B 1 69 ? 7.844 9.633 11.945 1 98.88 69 PHE B CA 1
ATOM 1693 C C . PHE B 1 69 ? 7.242 8.859 10.773 1 98.88 69 PHE B C 1
ATOM 1695 O O . PHE B 1 69 ? 7.754 8.922 9.656 1 98.88 69 PHE B O 1
ATOM 1702 N N . ILE B 1 70 ? 6.207 8.148 11.055 1 98.88 70 ILE B N 1
ATOM 1703 C CA . ILE B 1 70 ? 5.262 7.613 10.086 1 98.88 70 ILE B CA 1
ATOM 1704 C C . ILE B 1 70 ? 4.184 8.648 9.789 1 98.88 70 ILE B C 1
ATOM 1706 O O . ILE B 1 70 ? 3.746 9.375 10.68 1 98.88 70 ILE B O 1
ATOM 1710 N N . ASP B 1 71 ? 3.791 8.75 8.555 1 98.94 71 ASP B N 1
ATOM 1711 C CA . ASP B 1 71 ? 2.664 9.594 8.164 1 98.94 71 ASP B CA 1
ATOM 1712 C C . ASP B 1 71 ? 1.436 8.75 7.832 1 98.94 71 ASP B C 1
ATOM 1714 O O . ASP B 1 71 ? 1.485 7.895 6.949 1 98.94 71 ASP B O 1
ATOM 1718 N N . ILE B 1 72 ? 0.391 8.945 8.523 1 98.94 72 ILE B N 1
ATOM 1719 C CA . ILE B 1 72 ? -0.918 8.492 8.07 1 98.94 72 ILE B CA 1
ATOM 1720 C C . ILE B 1 72 ? -1.678 9.656 7.434 1 98.94 72 ILE B C 1
ATOM 1722 O O . ILE B 1 72 ? -1.916 10.672 8.078 1 98.94 72 ILE B O 1
ATOM 1726 N N . GLN B 1 73 ? -2.027 9.547 6.188 1 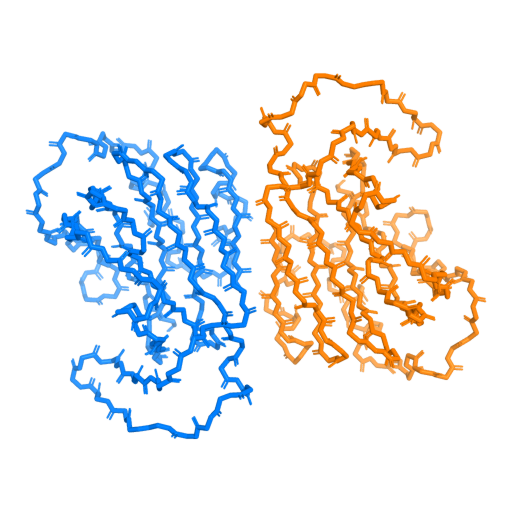98.94 73 GLN B N 1
ATOM 1727 C CA . GLN B 1 73 ? -2.662 10.617 5.422 1 98.94 73 GLN B CA 1
ATOM 1728 C C . GLN B 1 73 ? -4.105 10.266 5.078 1 98.94 73 GLN B C 1
ATOM 1730 O O . GLN B 1 73 ? -4.375 9.195 4.523 1 98.94 73 GLN B O 1
ATOM 1735 N N . ILE B 1 74 ? -5.016 11.156 5.375 1 98.88 74 ILE B N 1
ATOM 1736 C CA . ILE B 1 74 ? -6.445 10.938 5.172 1 98.88 74 ILE B CA 1
ATOM 1737 C C . ILE B 1 74 ? -7.07 12.18 4.539 1 98.88 74 ILE B C 1
ATOM 1739 O O . ILE B 1 74 ? -7.324 13.172 5.223 1 98.88 74 ILE B O 1
ATOM 1743 N N . PRO B 1 75 ? -7.355 12.125 3.26 1 98.88 75 PRO B N 1
ATOM 1744 C CA . PRO B 1 75 ? -8.109 13.242 2.684 1 98.88 75 PRO B CA 1
ATOM 1745 C C . PRO B 1 75 ? -9.562 13.281 3.158 1 98.88 75 PRO B C 1
ATOM 1747 O O . PRO B 1 75 ? -10.188 12.234 3.32 1 98.88 75 PRO B O 1
ATOM 1750 N N . LEU B 1 76 ? -10.07 14.508 3.338 1 98.62 76 LEU B N 1
ATOM 1751 C CA . LEU B 1 76 ? -11.414 14.648 3.881 1 98.62 76 LEU B CA 1
ATOM 1752 C C . LEU B 1 76 ? -12.359 15.266 2.846 1 98.62 76 LEU B C 1
ATOM 1754 O O . LEU B 1 76 ? -13.531 14.906 2.781 1 98.62 76 LEU B O 1
ATOM 1758 N N . SER B 1 77 ? -11.891 16.141 2.031 1 98.38 77 SER B N 1
ATOM 1759 C CA . SER B 1 77 ? -12.812 16.969 1.262 1 98.38 77 SER B CA 1
ATOM 1760 C C . SER B 1 77 ? -12.797 16.594 -0.216 1 98.38 77 SER B C 1
ATOM 1762 O O . SER B 1 77 ? -13.641 17.031 -0.99 1 98.38 77 SER B O 1
ATOM 1764 N N . GLY B 1 78 ? -11.883 15.898 -0.707 1 98.06 78 GLY B N 1
ATOM 1765 C CA . GLY B 1 78 ? -11.742 15.492 -2.096 1 98.06 78 GLY B CA 1
ATOM 1766 C C . GLY B 1 78 ? -10.656 14.453 -2.311 1 98.06 78 GLY B C 1
ATOM 1767 O O . GLY B 1 78 ? -10.016 14.016 -1.354 1 98.06 78 GLY B O 1
ATOM 1768 N N . VAL B 1 79 ? -10.531 14.07 -3.582 1 98.5 79 VAL B N 1
ATOM 1769 C CA . VAL B 1 79 ? -9.523 13.07 -3.936 1 98.5 79 VAL B CA 1
ATOM 1770 C C . VAL B 1 79 ? -8.133 13.711 -3.908 1 98.5 79 VAL B C 1
ATOM 1772 O O . VAL B 1 79 ? -7.926 14.789 -4.473 1 98.5 79 VAL B O 1
ATOM 1775 N N . GLU B 1 80 ? -7.262 13.102 -3.234 1 98.81 80 GLU B N 1
ATOM 1776 C CA . GLU B 1 80 ? -5.848 13.469 -3.236 1 98.81 80 GLU B CA 1
ATOM 1777 C C . GLU B 1 80 ? -5.004 12.391 -3.904 1 98.81 80 GLU B C 1
ATOM 1779 O O . GLU B 1 80 ? -5.043 11.227 -3.502 1 98.81 80 GLU B O 1
ATOM 1784 N N . VAL B 1 81 ? -4.254 12.797 -4.879 1 98.88 81 VAL B N 1
ATOM 1785 C CA . VAL B 1 81 ? -3.287 11.875 -5.473 1 98.88 81 VAL B CA 1
ATOM 1786 C C . VAL B 1 81 ? -1.952 11.984 -4.738 1 98.88 81 VAL B C 1
ATOM 1788 O O . VAL B 1 81 ? -1.494 13.086 -4.43 1 98.88 81 VAL B O 1
ATOM 1791 N N . MET B 1 82 ? -1.353 10.812 -4.402 1 98.88 82 MET B N 1
ATOM 1792 C CA . MET B 1 82 ? -0.097 10.781 -3.656 1 98.88 82 MET B CA 1
ATOM 1793 C C . MET B 1 82 ? 0.943 9.93 -4.383 1 98.88 82 MET B C 1
ATOM 1795 O O . MET B 1 82 ? 0.642 8.82 -4.832 1 98.88 82 MET B O 1
ATOM 1799 N N . GLY B 1 83 ? 2.107 10.477 -4.48 1 98.88 83 GLY B N 1
ATOM 1800 C CA . GLY B 1 83 ? 3.203 9.758 -5.113 1 98.88 83 GLY B CA 1
ATOM 1801 C C . GLY B 1 83 ? 3.926 8.82 -4.164 1 98.88 83 GLY B C 1
ATOM 1802 O O . GLY B 1 83 ? 3.982 9.07 -2.959 1 98.88 83 GLY B O 1
ATOM 1803 N N . TYR B 1 84 ? 4.484 7.777 -4.73 1 98.88 84 TYR B N 1
ATOM 1804 C CA . TYR B 1 84 ? 5.277 6.816 -3.975 1 98.88 84 TYR B CA 1
ATOM 1805 C C . TYR B 1 84 ? 6.496 6.363 -4.773 1 98.88 84 TYR B C 1
ATOM 1807 O O . TYR B 1 84 ? 6.383 6.051 -5.961 1 98.88 84 TYR B O 1
ATOM 1815 N N . THR B 1 85 ? 7.559 6.406 -4.164 1 98.75 85 THR B N 1
ATOM 1816 C CA . THR B 1 85 ? 8.805 5.777 -4.59 1 98.75 85 THR B CA 1
ATOM 1817 C C . THR B 1 85 ? 9.531 5.16 -3.4 1 98.75 85 THR B C 1
ATOM 1819 O O . THR B 1 85 ? 9.648 5.785 -2.346 1 98.75 85 THR B O 1
ATOM 1822 N N . ALA B 1 86 ? 9.945 3.916 -3.559 1 98.5 86 ALA B N 1
ATOM 1823 C CA . ALA B 1 86 ? 10.781 3.365 -2.496 1 98.5 86 ALA B CA 1
ATOM 1824 C C . ALA B 1 86 ? 12.016 4.23 -2.264 1 98.5 86 ALA B C 1
ATOM 1826 O O . ALA B 1 86 ? 12.75 4.547 -3.205 1 98.5 86 ALA B O 1
ATOM 1827 N 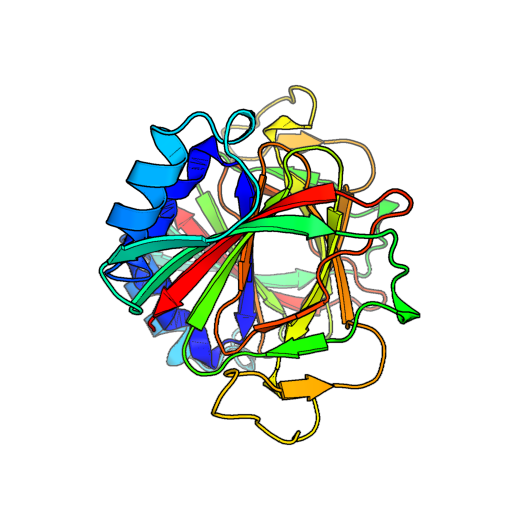N . ARG B 1 87 ? 12.234 4.586 -1.052 1 98.06 87 ARG B N 1
ATOM 1828 C CA . ARG B 1 87 ? 13.32 5.5 -0.701 1 98.06 87 ARG B CA 1
ATOM 1829 C C . ARG B 1 87 ? 14.656 4.992 -1.225 1 98.06 87 ARG B C 1
ATOM 1831 O O . ARG B 1 87 ? 15.492 5.781 -1.673 1 98.06 87 ARG B O 1
ATOM 1838 N N . GLU B 1 88 ? 14.859 3.711 -1.195 1 97 88 GLU B N 1
ATOM 1839 C CA . GLU B 1 88 ? 16.125 3.098 -1.564 1 97 88 GLU B CA 1
ATOM 1840 C C . GLU B 1 88 ? 16.422 3.279 -3.051 1 97 88 GLU B C 1
ATOM 1842 O O . GLU B 1 88 ? 17.547 3.076 -3.498 1 97 88 GLU B O 1
ATOM 1847 N N . ASP B 1 89 ? 15.438 3.607 -3.797 1 97 89 ASP B N 1
ATOM 1848 C CA . ASP B 1 89 ? 15.609 3.811 -5.234 1 97 89 ASP B CA 1
ATOM 1849 C C . ASP B 1 89 ? 16 5.25 -5.539 1 97 89 ASP B C 1
ATOM 1851 O O . ASP B 1 89 ? 16.234 5.605 -6.699 1 97 89 ASP B O 1
ATOM 1855 N N . LEU B 1 90 ? 16.078 6.078 -4.52 1 97.81 90 LEU B N 1
ATOM 1856 C CA . LEU B 1 90 ? 16.375 7.496 -4.695 1 97.81 90 LEU B CA 1
ATOM 1857 C C . LEU B 1 90 ? 17.797 7.812 -4.258 1 97.81 90 LEU B C 1
ATOM 1859 O O . LEU B 1 90 ? 18.359 7.105 -3.426 1 97.81 90 LEU B O 1
ATOM 1863 N N . PRO B 1 91 ? 18.328 8.836 -4.824 1 96.69 91 PRO B N 1
ATOM 1864 C CA . PRO B 1 91 ? 19.656 9.242 -4.359 1 96.69 91 PRO B CA 1
ATOM 1865 C C . PRO B 1 91 ? 19.656 9.766 -2.926 1 96.69 91 PRO B C 1
ATOM 1867 O O . PRO B 1 91 ? 18.578 10.062 -2.381 1 96.69 91 PRO B O 1
ATOM 1870 N N . GLU B 1 92 ? 20.812 9.82 -2.361 1 95.94 92 GLU B N 1
ATOM 1871 C CA . GLU B 1 92 ? 20.922 10.422 -1.037 1 95.94 92 GLU B CA 1
ATOM 1872 C C . GLU B 1 92 ? 20.453 11.875 -1.055 1 95.94 92 GLU B C 1
ATOM 1874 O O . GLU B 1 92 ? 20.594 12.57 -2.062 1 95.94 92 GLU B O 1
ATOM 1879 N N . ALA B 1 93 ? 19.906 12.25 -0.037 1 97.19 93 ALA B N 1
ATOM 1880 C CA . ALA B 1 93 ? 19.406 13.617 0.108 1 97.19 93 ALA B CA 1
ATOM 1881 C C . ALA B 1 93 ? 19.766 14.188 1.477 1 97.19 93 ALA B C 1
ATOM 1883 O O . ALA B 1 93 ? 19.984 13.438 2.43 1 97.19 93 ALA B O 1
ATOM 1884 N N . ASP B 1 94 ? 19.812 15.531 1.488 1 98 94 ASP B N 1
ATOM 1885 C CA . ASP B 1 94 ? 20.016 16.188 2.775 1 98 94 ASP B CA 1
ATOM 1886 C C . ASP B 1 94 ? 18.828 15.945 3.703 1 98 94 ASP B C 1
ATOM 1888 O O . ASP B 1 94 ? 17.688 15.883 3.25 1 98 94 ASP B O 1
ATOM 1892 N N . TYR B 1 95 ? 19.188 15.805 4.922 1 98.5 95 TYR B N 1
ATOM 1893 C CA . TYR B 1 95 ? 18.188 15.586 5.965 1 98.5 95 TYR B CA 1
ATOM 1894 C C . TYR B 1 95 ? 18.109 16.781 6.91 1 98.5 95 TYR B C 1
ATOM 1896 O O . TYR B 1 95 ? 19.125 17.203 7.469 1 98.5 95 TYR B O 1
ATOM 1904 N N . ASP B 1 96 ? 16.953 17.375 6.992 1 98.5 96 ASP B N 1
ATOM 1905 C CA . ASP B 1 96 ? 16.688 18.406 7.996 1 98.5 96 ASP B CA 1
ATOM 1906 C C . ASP B 1 96 ? 16.203 17.781 9.305 1 98.5 96 ASP B C 1
ATOM 1908 O O . ASP B 1 96 ? 15.023 17.438 9.445 1 98.5 96 ASP B O 1
ATOM 1912 N N . ALA B 1 97 ? 16.984 17.672 10.273 1 97.56 97 ALA B N 1
ATOM 1913 C CA . ALA B 1 97 ? 16.688 16.969 11.523 1 97.56 97 ALA B CA 1
ATOM 1914 C C . ALA B 1 97 ? 15.625 17.719 12.328 1 97.56 97 ALA B C 1
ATOM 1916 O O . ALA B 1 97 ? 14.836 17.109 13.047 1 97.56 97 ALA B O 1
ATOM 1917 N N . ASP B 1 98 ? 15.625 19.016 12.203 1 97.31 98 ASP B N 1
ATOM 1918 C CA . ASP B 1 98 ? 14.664 19.828 12.945 1 97.31 98 ASP B CA 1
ATOM 1919 C C . ASP B 1 98 ? 13.242 19.578 12.445 1 97.31 98 ASP B C 1
ATOM 1921 O O . ASP B 1 98 ? 12.289 19.594 13.234 1 97.31 98 ASP B O 1
ATOM 1925 N N . LYS B 1 99 ? 13.117 19.344 11.219 1 97.56 99 LYS B N 1
ATOM 1926 C CA . LYS B 1 99 ? 11.797 19.156 10.617 1 97.56 99 LYS B CA 1
ATOM 1927 C C . LYS B 1 99 ? 11.531 17.688 10.305 1 97.56 99 LYS B C 1
ATOM 1929 O O . LYS B 1 99 ? 10.438 17.328 9.867 1 97.56 99 LYS B O 1
ATOM 1934 N N . ASP B 1 100 ? 12.555 16.844 10.461 1 98.56 100 ASP B N 1
ATOM 1935 C CA . ASP B 1 100 ? 12.492 15.422 10.141 1 98.56 100 ASP B CA 1
ATOM 1936 C C . ASP B 1 100 ? 12.047 15.203 8.695 1 98.56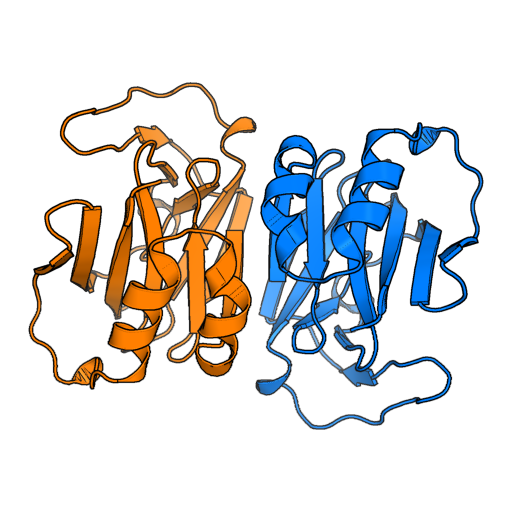 100 ASP B C 1
ATOM 1938 O O . ASP B 1 100 ? 11.078 14.492 8.438 1 98.56 100 ASP B O 1
ATOM 1942 N N . ILE B 1 101 ? 12.875 15.758 7.797 1 98.81 101 ILE B N 1
ATOM 1943 C CA . ILE B 1 101 ? 12.391 15.641 6.422 1 98.81 101 ILE B CA 1
ATOM 1944 C C . ILE B 1 101 ? 13.57 15.688 5.457 1 98.81 101 ILE B C 1
ATOM 1946 O O . ILE B 1 101 ? 14.562 16.375 5.711 1 98.81 101 ILE B O 1
ATOM 1950 N N . SER B 1 102 ? 13.586 14.922 4.445 1 98.75 102 SER B N 1
ATOM 1951 C CA . SER B 1 102 ? 14.391 15.023 3.229 1 98.75 102 SER B CA 1
ATOM 1952 C C . SER B 1 102 ? 13.508 15.188 1.997 1 98.75 102 SER B C 1
ATOM 1954 O O . SER B 1 102 ? 12.461 14.547 1.886 1 98.75 102 SER B O 1
ATOM 1956 N N . PHE B 1 103 ? 13.922 15.977 1.025 1 98.5 103 PHE B N 1
ATOM 1957 C CA . PHE B 1 103 ? 13.219 16.141 -0.244 1 98.5 103 PHE B CA 1
ATOM 1958 C C . PHE B 1 103 ? 14.023 15.531 -1.387 1 98.5 103 PHE B C 1
ATOM 1960 O O . PHE B 1 103 ? 15.25 15.445 -1.314 1 98.5 103 PHE B O 1
ATOM 1967 N N . TYR B 1 104 ? 13.336 15.125 -2.346 1 98.12 104 TYR B N 1
ATOM 1968 C CA . TYR B 1 104 ? 13.945 14.539 -3.533 1 98.12 104 TYR B CA 1
ATOM 1969 C C . TYR B 1 104 ? 13.383 15.156 -4.805 1 98.12 104 TYR B C 1
ATOM 1971 O O . TYR B 1 104 ? 12.188 15.445 -4.879 1 98.12 104 TYR B O 1
ATOM 1979 N N . PRO B 1 105 ? 14.25 15.359 -5.711 1 94.44 105 PRO B N 1
ATOM 1980 C CA . PRO B 1 105 ? 13.766 15.906 -6.98 1 94.44 105 PRO B CA 1
ATOM 1981 C C . PRO B 1 105 ? 13.078 14.852 -7.848 1 94.44 105 PRO B C 1
ATOM 1983 O O . PRO B 1 105 ? 13.312 13.656 -7.672 1 94.44 105 PRO B O 1
ATOM 1986 N N . GLY B 1 106 ? 12.258 15.391 -8.781 1 95.25 106 GLY B N 1
ATOM 1987 C CA . GLY B 1 106 ? 11.664 14.531 -9.797 1 95.25 106 GLY B CA 1
ATOM 1988 C C . GLY B 1 106 ? 10.297 14 -9.406 1 95.25 106 GLY B C 1
ATOM 1989 O O . GLY B 1 106 ? 9.781 14.32 -8.336 1 95.25 106 GLY B O 1
ATOM 1990 N N . LEU B 1 107 ? 9.727 13.203 -10.328 1 98.06 107 LEU B N 1
ATOM 1991 C CA . LEU B 1 107 ? 8.398 12.633 -10.148 1 98.06 107 LEU B CA 1
ATOM 1992 C C . LEU B 1 107 ? 8.477 11.297 -9.414 1 98.06 107 LEU B C 1
ATOM 1994 O O . LEU B 1 107 ? 9.492 10.609 -9.477 1 98.06 107 LEU B O 1
ATOM 1998 N N . ALA B 1 108 ? 7.449 10.938 -8.703 1 98.5 108 ALA B N 1
ATOM 1999 C CA . ALA B 1 108 ? 7.344 9.617 -8.078 1 98.5 108 ALA B CA 1
AT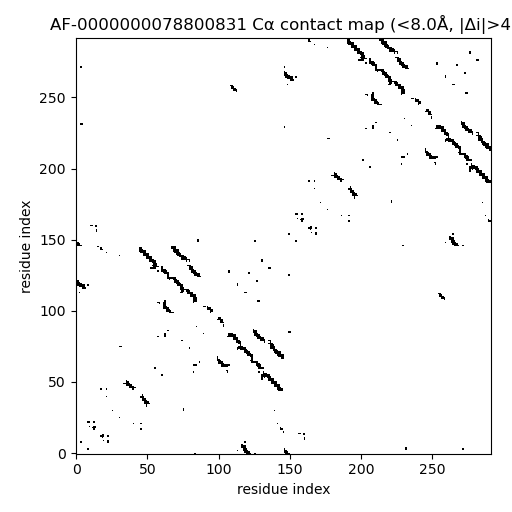OM 2000 C C . ALA B 1 108 ? 7.219 8.523 -9.133 1 98.5 108 ALA B C 1
ATOM 2002 O O . ALA B 1 108 ? 6.84 8.797 -10.273 1 98.5 108 ALA B O 1
ATOM 2003 N N . GLU B 1 109 ? 7.535 7.371 -8.75 1 97.56 109 GLU B N 1
ATOM 2004 C CA . GLU B 1 109 ? 7.426 6.223 -9.641 1 97.56 109 GLU B CA 1
ATOM 2005 C C . GLU B 1 109 ? 5.969 5.836 -9.867 1 97.56 109 GLU B C 1
ATOM 2007 O O . GLU B 1 109 ? 5.617 5.305 -10.922 1 97.56 109 GLU B O 1
ATOM 2012 N N . SER B 1 110 ? 5.141 6.016 -8.875 1 97.94 110 SER B N 1
ATOM 2013 C CA . SER B 1 110 ? 3.717 5.719 -8.992 1 97.94 110 SER B CA 1
ATOM 2014 C C . SER B 1 110 ? 2.875 6.738 -8.234 1 97.94 110 SER B C 1
ATOM 2016 O O . SER B 1 110 ? 3.377 7.426 -7.34 1 97.94 110 SER B O 1
ATOM 2018 N N . TYR B 1 111 ? 1.655 6.887 -8.656 1 98.56 111 TYR B N 1
ATOM 2019 C CA . TYR B 1 111 ? 0.692 7.797 -8.047 1 98.56 111 TYR B CA 1
ATOM 2020 C C . TYR B 1 111 ? -0.623 7.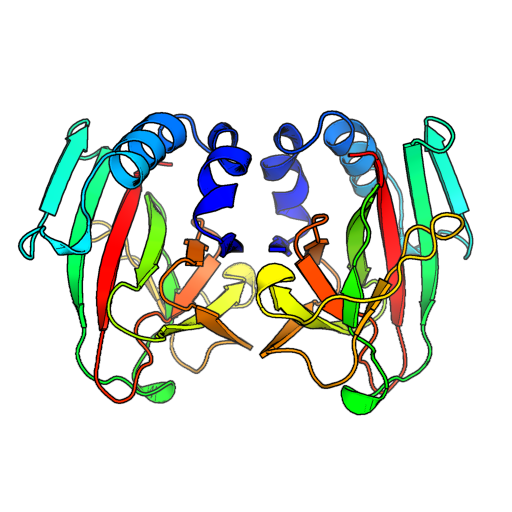082 -7.758 1 98.56 111 TYR B C 1
ATOM 2022 O O . TYR B 1 111 ? -1.16 6.383 -8.617 1 98.56 111 TYR B O 1
ATOM 2030 N N . ILE B 1 112 ? -1.097 7.301 -6.539 1 98.5 112 ILE B N 1
ATOM 2031 C CA . ILE B 1 112 ? -2.305 6.609 -6.098 1 98.5 112 ILE B CA 1
ATOM 2032 C C . ILE B 1 112 ? -3.357 7.633 -5.676 1 98.5 112 ILE B C 1
ATOM 2034 O O . ILE B 1 112 ? -3.088 8.5 -4.844 1 98.5 112 ILE B O 1
ATOM 2038 N N . PRO B 1 113 ? -4.539 7.559 -6.293 1 98.69 113 PRO B N 1
ATOM 2039 C CA . PRO B 1 113 ? -5.625 8.375 -5.746 1 98.69 113 PRO B CA 1
ATOM 2040 C C . PRO B 1 113 ? -6.117 7.863 -4.391 1 98.69 113 PRO B C 1
ATOM 2042 O O . PRO B 1 113 ? -6.391 6.668 -4.242 1 98.69 113 PRO B O 1
ATOM 2045 N N . VAL B 1 114 ? -6.148 8.664 -3.445 1 98.75 114 VAL B N 1
ATOM 2046 C CA . VAL B 1 114 ? -6.715 8.406 -2.125 1 98.75 114 VAL B CA 1
ATOM 2047 C C . VAL B 1 114 ? -7.973 9.242 -1.925 1 98.75 114 VAL B C 1
ATOM 2049 O O . VAL B 1 114 ? -7.906 10.477 -1.914 1 98.75 114 VAL B O 1
ATOM 2052 N N . LYS B 1 115 ? -9.094 8.609 -1.789 1 98.62 115 LYS B N 1
ATOM 2053 C CA . LYS B 1 115 ? -10.398 9.266 -1.71 1 98.62 115 LYS B CA 1
ATOM 2054 C C . LYS B 1 115 ? -10.82 9.477 -0.259 1 98.62 115 LYS B C 1
ATOM 2056 O O . LYS B 1 115 ? -10.32 8.805 0.643 1 98.62 115 LYS B O 1
ATOM 2061 N N . PRO B 1 116 ? -11.734 10.508 -0.076 1 98.5 116 PRO B N 1
ATOM 2062 C CA . PRO B 1 116 ? -12.352 10.531 1.255 1 98.5 116 PRO B CA 1
ATOM 2063 C C . PRO B 1 116 ? -12.875 9.156 1.684 1 98.5 116 PRO B C 1
ATOM 2065 O O . PRO B 1 116 ? -13.508 8.461 0.89 1 98.5 116 PRO B O 1
ATOM 2068 N N . GLY B 1 117 ? -12.547 8.75 2.932 1 97.88 117 GLY B N 1
ATOM 2069 C CA . GLY B 1 117 ? -12.883 7.414 3.4 1 97.88 117 GLY B CA 1
ATOM 2070 C C . GLY B 1 117 ? -11.734 6.43 3.27 1 97.88 117 GLY B C 1
ATOM 2071 O O . GLY B 1 117 ? -11.828 5.289 3.727 1 97.88 117 GLY B O 1
ATOM 2072 N N . MET B 1 118 ? -10.688 6.848 2.641 1 98.62 118 MET B N 1
ATOM 2073 C CA . MET B 1 118 ? -9.469 6.047 2.516 1 98.62 118 MET B CA 1
ATOM 2074 C C . MET B 1 118 ? -8.328 6.664 3.316 1 98.62 118 MET B C 1
ATOM 2076 O O . MET B 1 118 ? -8.469 7.754 3.869 1 98.62 118 MET B O 1
ATOM 2080 N N . PHE B 1 119 ? -7.207 5.902 3.445 1 98.88 119 PHE B N 1
ATOM 2081 C CA . PHE B 1 119 ? -5.969 6.398 4.039 1 98.88 119 PHE B CA 1
ATOM 2082 C C . PHE B 1 119 ? -4.758 5.809 3.332 1 98.88 119 PHE B C 1
ATOM 2084 O O . PHE B 1 119 ? -4.871 4.809 2.617 1 98.88 119 PHE B O 1
ATOM 2091 N N . ALA B 1 120 ? -3.678 6.473 3.506 1 98.94 120 ALA B N 1
ATOM 2092 C CA . ALA B 1 120 ? -2.355 5.961 3.152 1 98.94 120 ALA B CA 1
ATOM 2093 C C . ALA B 1 120 ? -1.396 6.055 4.336 1 98.94 120 ALA B C 1
ATOM 2095 O O . ALA B 1 120 ? -1.405 7.043 5.07 1 98.94 120 ALA B O 1
ATOM 2096 N N . ILE B 1 121 ? -0.637 5.035 4.539 1 98.94 121 ILE B N 1
ATOM 2097 C CA . ILE B 1 121 ? 0.429 5.051 5.535 1 98.94 121 ILE B CA 1
ATOM 2098 C C . ILE B 1 121 ? 1.787 5.016 4.84 1 98.94 121 ILE B C 1
ATOM 2100 O O . ILE B 1 121 ? 2.041 4.148 4.004 1 98.94 121 ILE B O 1
ATOM 2104 N N . PHE B 1 122 ? 2.6 5.988 5.211 1 98.94 122 PHE B N 1
ATOM 2105 C CA . PHE B 1 122 ? 3.969 6.035 4.711 1 98.94 122 PHE B CA 1
ATOM 2106 C C . PHE B 1 122 ? 4.965 5.871 5.852 1 98.94 122 PHE B C 1
ATOM 2108 O O . PHE B 1 122 ? 4.996 6.688 6.777 1 98.94 122 PHE B O 1
ATOM 2115 N N . PHE B 1 123 ? 5.758 4.852 5.766 1 98.94 123 PHE B N 1
ATOM 2116 C CA . PHE B 1 123 ? 6.816 4.57 6.734 1 98.94 123 PHE B CA 1
ATOM 2117 C C . PHE B 1 123 ? 8.109 5.273 6.34 1 98.94 123 PHE B C 1
ATOM 2119 O O . PHE B 1 123 ? 8.195 5.863 5.262 1 98.94 123 PHE B O 1
ATOM 2126 N N . PRO B 1 124 ? 9.117 5.258 7.176 1 98.75 124 PRO B N 1
ATOM 2127 C CA . PRO B 1 124 ? 10.367 5.973 6.887 1 98.75 124 PRO B CA 1
ATOM 2128 C C . PRO B 1 124 ? 10.992 5.547 5.562 1 98.75 124 PRO B C 1
ATOM 2130 O O . PRO B 1 124 ? 11.664 6.348 4.906 1 98.75 124 PRO B O 1
ATOM 2133 N N . GLN B 1 125 ? 10.758 4.355 5.133 1 98.62 125 GLN B N 1
ATOM 2134 C CA . GLN B 1 125 ? 11.367 3.869 3.898 1 98.62 125 GLN B CA 1
ATOM 2135 C C . GLN B 1 125 ? 10.531 4.262 2.68 1 98.62 125 GLN B C 1
ATOM 2137 O O . GLN B 1 125 ? 10.859 3.887 1.553 1 98.62 125 GLN B O 1
ATOM 2142 N N . ASP B 1 126 ? 9.469 4.98 2.898 1 98.75 126 ASP B N 1
ATOM 2143 C CA . ASP B 1 126 ? 8.578 5.375 1.815 1 98.75 126 ASP B CA 1
ATOM 2144 C C . ASP B 1 126 ? 8.766 6.848 1.458 1 98.75 126 ASP B C 1
ATOM 2146 O O . ASP B 1 126 ? 8.336 7.73 2.203 1 98.75 126 ASP B O 1
ATOM 2150 N N . ALA B 1 127 ? 9.367 7.07 0.312 1 98.88 127 ALA B N 1
ATOM 2151 C CA . ALA B 1 127 ? 9.266 8.43 -0.22 1 98.88 127 ALA B CA 1
ATOM 2152 C C . ALA B 1 127 ? 7.879 8.68 -0.801 1 98.88 127 ALA B C 1
ATOM 2154 O O . ALA B 1 127 ? 7.355 7.863 -1.558 1 98.88 127 ALA B O 1
ATOM 2155 N N . HIS B 1 128 ? 7.293 9.727 -0.35 1 98.94 128 HIS B N 1
ATOM 2156 C CA . HIS B 1 128 ? 5.934 10.023 -0.782 1 98.94 128 HIS B CA 1
ATOM 2157 C C . HIS B 1 128 ? 5.797 11.484 -1.201 1 98.94 128 HIS B C 1
ATOM 2159 O O . HIS B 1 128 ? 6.535 12.344 -0.72 1 98.94 128 HIS B O 1
ATOM 2165 N N . ALA B 1 129 ? 4.973 11.773 -2.15 1 98.81 129 ALA B N 1
ATOM 2166 C CA . ALA B 1 129 ? 4.613 13.102 -2.639 1 98.81 129 ALA B CA 1
ATOM 2167 C C . ALA B 1 129 ? 3.113 13.352 -2.486 1 98.81 129 ALA B C 1
ATOM 2169 O O . ALA B 1 129 ? 2.338 13.094 -3.41 1 98.81 129 ALA B O 1
ATOM 2170 N N . PRO B 1 130 ? 2.725 13.891 -1.349 1 98.56 130 PRO B N 1
ATOM 2171 C CA . PRO B 1 130 ? 1.298 14.117 -1.104 1 98.56 130 PRO B CA 1
ATOM 2172 C C . PRO B 1 130 ? 0.792 15.422 -1.705 1 98.56 130 PRO B C 1
ATOM 2174 O O . PRO B 1 130 ? 1.591 16.25 -2.145 1 98.56 130 PRO B O 1
ATOM 2177 N N . GLY B 1 131 ? -0.51 15.547 -1.778 1 98.38 131 GLY B N 1
ATOM 2178 C CA . GLY B 1 131 ? -1.131 16.844 -1.968 1 98.38 131 GLY B CA 1
ATOM 2179 C C . GLY B 1 131 ? -1.517 17.125 -3.408 1 98.38 131 GLY B C 1
ATOM 2180 O O . GLY B 1 131 ? -2.049 18.188 -3.723 1 98.38 131 GLY B O 1
A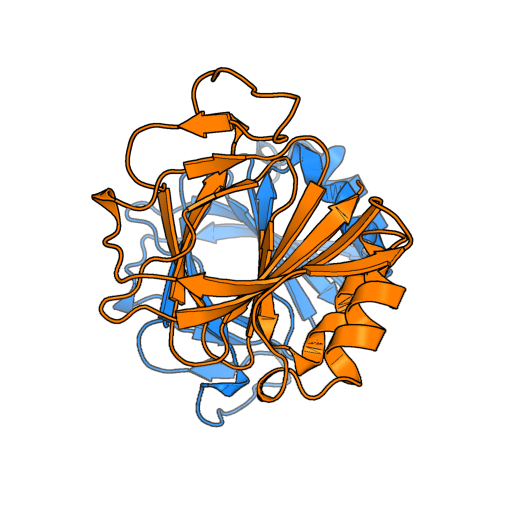TOM 2181 N N . VAL B 1 132 ? -1.283 16.203 -4.281 1 98.81 132 VAL B N 1
ATOM 2182 C CA . VAL B 1 132 ? -1.621 16.422 -5.68 1 98.81 132 VAL B CA 1
ATOM 2183 C C . VAL B 1 132 ? -3.139 16.469 -5.848 1 98.81 132 VAL B C 1
ATOM 2185 O O . VAL B 1 132 ? -3.824 15.469 -5.648 1 98.81 132 VAL B O 1
ATOM 2188 N N . SER B 1 133 ? -3.596 17.578 -6.156 1 98.69 133 SER B N 1
ATOM 2189 C CA . SER B 1 133 ? -5.02 17.844 -6.34 1 98.69 133 SER B CA 1
ATOM 2190 C C . SER B 1 133 ? -5.246 19.156 -7.078 1 98.69 133 SER B C 1
ATOM 2192 O O . SER B 1 133 ? -4.543 20.141 -6.836 1 98.69 133 SER B O 1
ATOM 2194 N N . PRO B 1 134 ? -6.207 19.234 -7.992 1 98.25 134 PRO B N 1
ATOM 2195 C CA . PRO B 1 134 ? -6.449 20.469 -8.742 1 98.25 134 PRO B CA 1
ATOM 2196 C C . PRO B 1 134 ? -7.047 21.578 -7.875 1 98.25 134 PRO B C 1
ATOM 2198 O O . PRO B 1 134 ? -6.879 22.766 -8.18 1 98.25 134 PRO B O 1
ATOM 2201 N N . ASP B 1 135 ? -7.707 21.281 -6.781 1 97.62 135 ASP B N 1
ATOM 2202 C CA . ASP B 1 135 ? -8.453 22.266 -6.016 1 97.62 135 ASP B CA 1
ATOM 2203 C C . ASP B 1 135 ? -7.91 22.391 -4.59 1 97.62 135 ASP B C 1
ATOM 2205 O O . ASP B 1 135 ? -8.328 23.266 -3.832 1 97.62 135 ASP B O 1
ATOM 2209 N N . GLY B 1 136 ? -7.02 21.547 -4.27 1 98.31 136 GLY B 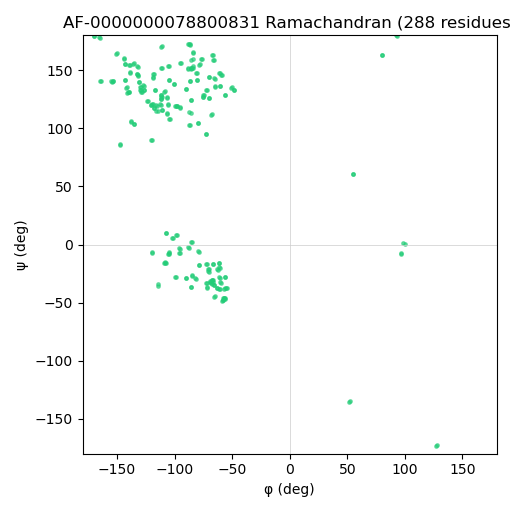N 1
ATOM 2210 C CA . GLY B 1 136 ? -6.676 21.375 -2.863 1 98.31 136 GLY B CA 1
ATOM 2211 C C . GLY B 1 136 ? -7.645 20.5 -2.109 1 98.31 136 GLY B C 1
ATOM 2212 O O . GLY B 1 136 ? -8.734 20.203 -2.602 1 98.31 136 GLY B O 1
ATOM 2213 N N . VAL B 1 137 ? -7.16 20.016 -0.903 1 98.38 137 VAL B N 1
ATOM 2214 C CA . VAL B 1 137 ? -8.016 19.172 -0.085 1 98.38 137 VAL B CA 1
ATOM 2215 C C . VAL B 1 137 ? -7.797 19.484 1.393 1 98.38 137 VAL B C 1
ATOM 2217 O O . VAL B 1 137 ? -6.676 19.781 1.813 1 98.38 137 VAL B O 1
ATOM 2220 N N . LYS B 1 138 ? -8.875 19.469 2.121 1 98.69 138 LYS B N 1
ATOM 2221 C CA . LYS B 1 138 ? -8.75 19.297 3.566 1 98.69 138 LYS B CA 1
ATOM 2222 C C . LYS B 1 138 ? -8.359 17.875 3.928 1 98.69 138 LYS B C 1
ATOM 2224 O O . LYS B 1 138 ? -8.898 16.906 3.369 1 98.69 138 LYS B O 1
ATOM 2229 N N . LYS B 1 139 ? -7.367 17.781 4.816 1 98.81 139 LYS B N 1
ATOM 2230 C CA . LYS B 1 139 ? -6.914 16.438 5.129 1 98.81 139 LYS B CA 1
ATOM 2231 C C . LYS B 1 139 ? -6.371 16.359 6.555 1 98.81 139 LYS B C 1
ATOM 2233 O O . LYS B 1 139 ? -6.164 17.391 7.203 1 98.81 139 LYS B O 1
ATOM 2238 N N . VAL B 1 140 ? -6.266 15.133 6.992 1 98.88 140 VAL B N 1
ATOM 2239 C CA . VAL B 1 140 ? -5.637 14.805 8.266 1 98.88 140 VAL B CA 1
ATOM 2240 C C . VAL B 1 140 ? -4.289 14.125 8.016 1 98.88 140 VAL B C 1
ATOM 2242 O O . VAL B 1 140 ? -4.172 13.266 7.137 1 98.88 140 VAL B O 1
ATOM 2245 N N . ILE B 1 141 ? -3.268 14.555 8.672 1 98.94 141 ILE B N 1
ATOM 2246 C CA . ILE B 1 141 ? -1.974 13.883 8.719 1 98.94 141 ILE B CA 1
ATOM 2247 C C . ILE B 1 141 ? -1.654 13.469 10.156 1 98.94 141 ILE B C 1
ATOM 2249 O O . ILE B 1 141 ? -1.555 14.32 11.047 1 98.94 141 ILE B O 1
ATOM 2253 N N . VAL B 1 142 ? -1.529 12.219 10.383 1 98.94 142 VAL B N 1
ATOM 2254 C CA . VAL B 1 142 ? -1.091 11.734 11.688 1 98.94 142 VAL B CA 1
ATOM 2255 C C . VAL B 1 142 ? 0.403 11.422 11.648 1 98.94 142 VAL B C 1
ATOM 2257 O O . VAL B 1 142 ? 0.851 10.609 10.836 1 98.94 142 VAL B O 1
ATOM 2260 N N . LYS B 1 143 ? 1.126 12.086 12.445 1 98.94 143 LYS B N 1
ATOM 2261 C CA . LYS B 1 143 ? 2.547 11.805 12.625 1 98.94 143 LYS B CA 1
ATOM 2262 C C . LYS B 1 143 ? 2.777 10.891 13.828 1 98.94 143 LYS B C 1
ATOM 2264 O O . LYS B 1 143 ? 2.408 11.227 14.953 1 98.94 143 LYS B O 1
ATOM 2269 N N . VAL B 1 144 ? 3.326 9.75 13.578 1 98.94 144 VAL B N 1
ATOM 2270 C CA . VAL B 1 144 ? 3.512 8.719 14.602 1 98.94 144 VAL B CA 1
ATOM 2271 C C . VAL B 1 144 ? 5 8.414 14.766 1 98.94 144 VAL B C 1
ATOM 2273 O O . VAL B 1 144 ? 5.668 8.023 13.805 1 98.94 144 VAL B O 1
ATOM 2276 N N . LEU B 1 145 ? 5.48 8.602 15.922 1 98.88 145 LEU B N 1
ATOM 2277 C CA . LEU B 1 145 ? 6.887 8.312 16.188 1 98.88 145 LEU B CA 1
ATOM 2278 C C . LEU B 1 145 ? 7.195 6.844 15.93 1 98.88 145 LEU B C 1
ATOM 2280 O O . LEU B 1 145 ? 6.418 5.965 16.312 1 98.88 145 LEU B O 1
ATOM 2284 N N . VAL B 1 146 ? 8.305 6.586 15.281 1 97.88 146 VAL B N 1
ATOM 2285 C CA . VAL B 1 146 ? 8.734 5.223 14.984 1 97.88 146 VAL B CA 1
ATOM 2286 C C . VAL B 1 146 ? 9.375 4.602 16.219 1 97.88 146 VAL B C 1
ATOM 2288 O O . VAL B 1 146 ? 10.148 5.258 16.922 1 97.88 146 VAL B O 1
#

Sequence (292 aa):
MVVDRLENLEKYASLNPLFAKAMEYLKTTDLNAQELGKVKLQGDELVVNFSQTKPKTKEEAKLETHNQFIDIQIPLSGVEVMGYTAREDLPEADYDADKDISFYPGLAESYIPVKPGMFAIFFPQDAHAPGVSPDGVKKVIVKVLVMVVDRLENLEKYASLNPLFAKAMEYLKTTDLNAQELGKVKLQGDELVVNFSQTKPKTKEEAKLETHNQFIDIQIPLSGVEVMGYTAREDLPEADYDADKDISFYPGLAESYIPVKPGMFAIFFPQDAHAPGVSPDGVKKVIVKVLV

Solvent-accessible surface area (backbone atoms only — not comparable to full-atom values): 15173 Å² total; per-residue (Å²): 63,39,43,48,48,51,93,54,52,71,70,54,26,82,70,36,93,60,37,49,61,54,48,51,51,64,72,73,44,68,70,88,75,56,70,76,44,76,43,68,80,47,68,91,43,28,33,38,33,32,44,73,46,58,55,28,47,65,86,70,25,52,27,30,32,25,82,54,36,27,40,37,39,30,32,62,70,34,63,30,32,31,25,38,33,59,39,88,80,48,78,91,60,67,71,41,76,91,75,40,36,28,61,44,85,65,73,56,79,27,58,40,77,35,37,53,62,22,36,36,38,33,45,49,62,29,22,33,14,62,54,21,19,90,74,28,34,39,29,40,38,35,40,35,56,112,64,36,44,48,48,51,93,53,50,71,70,55,25,81,70,36,94,62,36,50,62,53,48,49,52,64,70,73,46,68,70,88,76,55,68,77,44,78,44,66,79,47,69,93,43,28,34,38,33,33,43,73,45,58,54,30,48,65,86,68,25,51,27,31,33,26,79,54,37,28,40,38,40,29,32,63,70,33,63,31,33,30,25,36,34,61,39,87,81,48,77,89,58,68,71,40,76,90,76,40,36,29,61,44,86,67,72,57,79,28,57,39,77,36,38,54,62,24,37,35,37,34,44,49,62,27,21,33,14,60,52,20,19,89,75,29,35,40,28,39,39,34,39,35,56,111

Nearest PDB structures (foldseek):
  1s4c-assembly1_A  TM=8.538E-01  e=3.004E-12  Haemophilus influenzae
  1s4c-assembly2_B  TM=8.503E-01  e=9.596E-12  Haemophilus influenzae
  4cug-assembly1_B  TM=6.863E-01  e=4.501E-03  Rhodothermus marinus DSM 4252
  4csw-assembly1_A  TM=6.227E-01  e=2.318E-03  Rhodothermus marinus DSM 4252
  4y33-assembly1_D  TM=5.667E-01  e=9.566E-04  Homo sapiens